Protein AF-Q6ZMJ2-3-F1 (afdb_monomer_lite)

Foldseek 3Di:
DDDDDPDPPPPDDPPPPDPPPPVVPPVVVVVCPVPPPLPDQPPDVVLVVQLVVLVVVLVVLVVVLVVCVVPPDPPPDVVVVVVVNVVSVVSNVVSVVSNVVSVVVVVVSVVVVVVSVVVVVVVVVVVVVVVVVVVVVVVVVVVVVVVVVVVVVVVVVVVVVVVVVVVVVVVVVVVVVVVVVVVVVVVVVVVVVVVVVVVVVVVVVVVVVVVVVVVVVVVVVVVVVVVVVVVVVVVVVVVVVVVVVVVVVVVVVVVVVVVVVDDDDDPDDDDDDPDDDDDPDDPDDDDDDDDPDDDDDDDDDDDDDDDDDDDDDDDDDDDDDDDDDDDDDDDDDDDDDDDDDDDDDDDDDDPDDDDDD

Secondary structure (DSSP, 8-state):
---------------TT--------GGGGGG-TTTT-S---SS-HHHHHHHHHHHHHHHHHHHHHHHHHHH--TTS-HHHHHHHHHHHHHHHHHHHHHHHHHHHHHHHHHHHHHHHHHHHHHHHHHHHHHHHHHHHHHHHHHHHHHHHHHHHHHHHHHHHHHHHHHHHHHHHHHHHHHHHHHHHHHHHHHHHHHHHHHHHHHHHHHHHHHHHHHHHHHHHHHHHHHHHHHHHHHHHHHHHHHHHHHHHHHHHHHHHHHHHS--S----PPPPPP---PPPPPPPPPPPPPPPPPPPPPPPPPPPPPPPPPPPPPPPPPPPPPPPPPPPPPPPP-------------------SS---

Structure (mmCIF, N/CA/C/O backbone):
data_AF-Q6ZMJ2-3-F1
#
_entry.id   AF-Q6ZMJ2-3-F1
#
loop_
_atom_site.group_PDB
_atom_site.id
_atom_site.type_symbol
_atom_site.label_atom_id
_atom_site.label_alt_id
_atom_site.label_comp_id
_atom_site.label_asym_id
_atom_site.label_entity_id
_atom_site.label_seq_id
_atom_site.pdbx_PDB_ins_code
_atom_site.Cartn_x
_atom_site.Cartn_y
_atom_site.Cartn_z
_atom_site.occupancy
_atom_site.B_iso_or_equiv
_atom_site.auth_seq_id
_atom_site.auth_comp_id
_atom_site.auth_asym_id
_atom_site.auth_atom_id
_atom_site.pdbx_PDB_model_num
ATOM 1 N N . MET A 1 1 ? -35.664 3.989 -31.426 1.00 41.97 1 MET A N 1
ATOM 2 C CA . MET A 1 1 ? -35.270 3.456 -30.106 1.00 41.97 1 MET A CA 1
ATOM 3 C C . MET A 1 1 ? -35.250 4.637 -29.158 1.00 41.97 1 MET A C 1
ATOM 5 O O . MET A 1 1 ? -34.514 5.581 -29.399 1.00 41.97 1 MET A O 1
ATOM 9 N N . GLU A 1 2 ? -36.205 4.654 -28.239 1.00 41.44 2 GLU A N 1
ATOM 10 C CA . GLU A 1 2 ? -36.704 5.825 -27.513 1.00 41.44 2 GLU A CA 1
ATOM 11 C C . GLU A 1 2 ? -35.724 6.398 -26.476 1.00 41.44 2 GLU A C 1
ATOM 13 O O . GLU A 1 2 ? -34.968 5.672 -25.833 1.00 41.44 2 GLU A O 1
ATOM 18 N N . ASN A 1 3 ? -35.807 7.721 -26.309 1.00 38.06 3 ASN A N 1
ATOM 19 C CA . ASN A 1 3 ? -35.208 8.537 -25.253 1.00 38.06 3 ASN A CA 1
ATOM 20 C C . ASN A 1 3 ? -35.390 7.915 -23.858 1.00 38.06 3 ASN A C 1
ATOM 22 O O . ASN A 1 3 ? -36.491 7.940 -23.310 1.00 38.06 3 ASN A O 1
ATOM 26 N N . LYS A 1 4 ? -34.311 7.414 -23.244 1.00 41.03 4 LYS A N 1
ATOM 27 C CA . LYS A 1 4 ? -34.337 6.937 -21.851 1.00 41.03 4 LYS A CA 1
ATOM 28 C C . LYS A 1 4 ? -32.966 7.055 -21.176 1.00 41.03 4 LYS A C 1
ATOM 30 O O . LYS A 1 4 ? -32.304 6.060 -20.930 1.00 41.03 4 LYS A O 1
ATOM 35 N N . ALA A 1 5 ? -32.532 8.279 -20.879 1.00 44.38 5 ALA A N 1
ATOM 36 C CA . ALA A 1 5 ? -31.478 8.529 -19.885 1.00 44.38 5 ALA A CA 1
ATOM 37 C C . ALA A 1 5 ? -31.511 9.990 -19.395 1.00 44.38 5 ALA A C 1
ATOM 39 O O . ALA A 1 5 ? -30.536 10.725 -19.478 1.00 44.38 5 ALA A O 1
ATOM 40 N N . MET A 1 6 ? -32.671 10.423 -18.902 1.00 40.56 6 MET A N 1
ATOM 41 C CA . MET A 1 6 ? -32.812 11.621 -18.071 1.00 40.56 6 MET A CA 1
ATOM 42 C C . MET A 1 6 ? -32.672 11.185 -16.607 1.00 40.56 6 MET A C 1
ATOM 44 O O . MET A 1 6 ? -33.674 10.942 -15.954 1.00 40.56 6 MET A O 1
ATOM 48 N N . TYR A 1 7 ? -31.442 11.004 -16.123 1.00 42.94 7 TYR A N 1
ATOM 49 C CA . TYR A 1 7 ? -31.120 10.939 -14.687 1.00 42.94 7 TYR A CA 1
ATOM 50 C C . TYR A 1 7 ? -29.675 11.415 -14.480 1.00 42.94 7 TYR A C 1
ATOM 52 O O . TYR A 1 7 ? -28.795 10.675 -14.053 1.00 42.94 7 TYR A O 1
ATOM 60 N N . LEU A 1 8 ? -29.421 12.679 -14.822 1.00 38.69 8 LEU A N 1
ATOM 61 C CA . LEU A 1 8 ? -28.287 13.420 -14.277 1.00 38.69 8 LEU A CA 1
ATOM 62 C C . LEU A 1 8 ? -28.735 13.960 -12.918 1.00 38.69 8 LEU A C 1
ATOM 64 O O . LEU A 1 8 ? -29.218 15.084 -12.816 1.00 38.69 8 LEU A O 1
ATOM 68 N N . HIS A 1 9 ? -28.635 13.130 -11.879 1.00 38.75 9 HIS A N 1
ATOM 69 C CA . HIS A 1 9 ? -28.639 13.655 -10.521 1.00 38.75 9 HIS A CA 1
ATOM 70 C C . HIS A 1 9 ? -27.313 14.383 -10.325 1.00 38.75 9 HIS A C 1
ATOM 72 O O . HIS A 1 9 ? -26.251 13.776 -10.209 1.00 38.75 9 HIS A O 1
ATOM 78 N N . THR A 1 10 ? -27.403 15.708 -10.356 1.00 40.16 10 THR A N 1
ATOM 79 C CA . THR A 1 10 ? -26.390 16.624 -9.855 1.00 40.16 10 THR A CA 1
ATOM 80 C C . THR A 1 10 ? -26.075 16.227 -8.420 1.00 40.16 10 THR A C 1
ATOM 82 O O . THR A 1 10 ? -26.902 16.404 -7.523 1.00 40.16 10 THR A O 1
ATOM 85 N N . VAL A 1 11 ? -24.895 15.642 -8.231 1.00 40.47 11 VAL A N 1
ATOM 86 C CA . VAL A 1 11 ? -24.252 15.472 -6.931 1.00 40.47 11 VAL A CA 1
ATOM 87 C C . VAL A 1 11 ? -23.979 16.887 -6.436 1.00 40.47 11 VAL A C 1
ATOM 89 O O . VAL A 1 11 ? -23.005 17.513 -6.834 1.00 40.47 11 VAL A O 1
ATOM 92 N N . SER A 1 12 ? -24.934 17.446 -5.697 1.00 40.53 12 SER A N 1
ATOM 93 C CA . SER A 1 12 ? -24.709 18.672 -4.947 1.00 40.53 12 SER A CA 1
ATOM 94 C C . SER A 1 12 ? -23.796 18.295 -3.797 1.00 40.53 12 SER A C 1
ATOM 96 O O . SER A 1 12 ? -24.144 17.432 -2.992 1.00 40.53 12 SER A O 1
ATOM 98 N N . ASP A 1 13 ? -22.633 18.926 -3.777 1.00 39.69 13 ASP A N 1
ATOM 99 C CA . ASP A 1 13 ? -21.637 18.864 -2.723 1.00 39.69 13 ASP A CA 1
ATOM 100 C C . ASP A 1 13 ? -22.304 19.119 -1.362 1.00 39.69 13 ASP A C 1
ATOM 102 O O . ASP A 1 13 ? -22.640 20.248 -1.008 1.00 39.69 13 ASP A O 1
ATOM 106 N N . CYS A 1 14 ? -22.572 18.053 -0.608 1.00 41.19 14 CYS A N 1
ATOM 107 C CA . CYS A 1 14 ? -22.922 18.173 0.799 1.00 41.19 14 CYS A CA 1
ATOM 108 C C . CYS A 1 14 ? -21.615 18.275 1.579 1.00 41.19 14 CYS A C 1
ATOM 110 O O . CYS A 1 14 ? -20.970 17.270 1.881 1.00 41.19 14 CYS A O 1
ATOM 112 N N . ASP A 1 15 ? -21.232 19.519 1.862 1.00 38.66 15 ASP A N 1
ATOM 113 C CA . ASP A 1 15 ? -20.146 19.871 2.764 1.00 38.66 15 ASP A CA 1
ATOM 114 C C . ASP A 1 15 ? -20.256 19.091 4.081 1.00 38.66 15 ASP A C 1
ATOM 116 O O . ASP A 1 15 ? -21.284 19.060 4.762 1.00 38.66 15 ASP A O 1
ATOM 120 N N . THR A 1 16 ? -19.146 18.456 4.437 1.00 41.56 16 THR A N 1
ATOM 121 C CA . THR A 1 16 ? -18.946 17.476 5.511 1.00 41.56 16 THR A CA 1
ATOM 122 C C . THR A 1 16 ? -19.046 18.044 6.936 1.00 41.56 16 THR A C 1
ATOM 124 O O . THR A 1 16 ? -18.352 17.572 7.834 1.00 41.56 16 THR A O 1
ATOM 127 N N . SER A 1 17 ? -19.857 19.072 7.182 1.00 39.44 17 SER A N 1
ATOM 128 C CA . SER A 1 17 ? -19.907 19.757 8.484 1.00 39.44 17 SER A CA 1
ATOM 129 C C . SER A 1 17 ? -21.292 19.882 9.111 1.00 39.44 17 SER A C 1
ATOM 131 O O . SER A 1 17 ? -21.385 20.316 10.259 1.00 39.44 17 SER A O 1
ATOM 133 N N . SER A 1 18 ? -22.360 19.445 8.443 1.00 36.69 18 SER A N 1
ATOM 134 C CA . SER A 1 18 ? -23.680 19.399 9.066 1.00 36.69 18 SER A CA 1
ATOM 135 C C . SER A 1 18 ? -24.043 17.960 9.394 1.00 36.69 18 SER A C 1
ATOM 137 O O . SER A 1 18 ? -24.388 17.161 8.527 1.00 36.69 18 SER A O 1
ATOM 139 N N . ILE A 1 19 ? -23.911 17.638 10.680 1.00 35.41 19 ILE A N 1
ATOM 140 C CA . ILE A 1 19 ? -24.615 16.538 11.330 1.00 35.41 19 ILE A CA 1
ATOM 141 C C . ILE A 1 19 ? -26.067 16.658 10.872 1.00 35.41 19 ILE A C 1
ATOM 143 O O . ILE A 1 19 ? -26.780 17.565 11.296 1.00 35.41 19 ILE A O 1
ATOM 147 N N . CYS A 1 20 ? -26.471 15.790 9.946 1.00 38.25 20 CYS A N 1
ATOM 148 C CA . CYS A 1 20 ? -27.868 15.601 9.614 1.00 38.25 20 CYS A CA 1
ATOM 149 C C . CYS A 1 20 ? -28.479 14.943 10.849 1.00 38.25 20 CYS A C 1
ATOM 151 O O . CYS A 1 20 ? -28.532 13.722 10.970 1.00 38.25 20 CYS A O 1
ATOM 153 N N . GLU A 1 21 ? -28.847 15.773 11.824 1.00 37.34 21 GLU A N 1
ATOM 154 C CA . GLU A 1 21 ? -29.930 15.457 12.733 1.00 37.34 21 GLU A CA 1
ATOM 155 C C . GLU A 1 21 ? -31.147 15.274 11.834 1.00 37.34 21 GLU A C 1
ATOM 157 O O . GLU A 1 21 ? -31.880 16.222 11.543 1.00 37.34 21 GLU A O 1
ATOM 162 N N . ASP A 1 22 ? -31.312 14.049 11.332 1.00 38.22 22 ASP A N 1
ATOM 163 C CA . ASP A 1 22 ? -32.591 13.558 10.862 1.00 38.22 22 ASP A CA 1
ATOM 164 C C . ASP A 1 22 ? -33.531 13.752 12.042 1.00 38.22 22 ASP A C 1
ATOM 166 O O . ASP A 1 22 ? -33.580 12.964 12.990 1.00 38.22 22 ASP A O 1
ATOM 170 N N . SER A 1 23 ? -34.195 14.905 12.017 1.00 39.91 23 SER A N 1
ATOM 171 C CA . SER A 1 23 ? -35.278 15.257 12.903 1.00 39.91 23 SER A CA 1
ATOM 172 C C . SER A 1 23 ? -36.276 14.139 12.728 1.00 39.91 23 SER A C 1
ATOM 174 O O . SER A 1 23 ? -36.962 14.056 11.712 1.00 39.91 23 SER A O 1
ATOM 176 N N . PHE A 1 24 ? -36.243 13.215 13.683 1.00 37.81 24 PHE A N 1
ATOM 177 C CA . PHE A 1 24 ? -37.097 12.053 13.727 1.00 37.81 24 PHE A CA 1
ATOM 178 C C . PHE A 1 24 ? -38.515 12.605 13.746 1.00 37.81 24 PHE A C 1
ATOM 180 O O . PHE A 1 24 ? -39.001 13.085 14.773 1.00 37.81 24 PHE A O 1
ATOM 187 N N . ASP A 1 25 ? -39.133 12.647 12.568 1.00 40.88 25 ASP A N 1
ATOM 188 C CA . ASP A 1 25 ? -40.467 13.171 12.377 1.00 40.88 25 ASP A CA 1
ATOM 189 C C . ASP A 1 25 ? -41.389 12.268 13.198 1.00 40.88 25 ASP A C 1
ATOM 191 O O . ASP A 1 25 ? -41.839 11.206 12.762 1.00 40.88 25 ASP A O 1
ATOM 195 N N . GLY A 1 26 ? -41.698 12.704 14.422 1.00 41.59 26 GLY A N 1
ATOM 196 C CA . GLY A 1 26 ? -42.636 12.066 15.350 1.00 41.59 26 GLY A CA 1
ATOM 197 C C . GLY A 1 26 ? -44.065 11.955 14.799 1.00 41.59 26 GLY A C 1
ATOM 198 O O . GLY A 1 26 ? -44.984 11.560 15.512 1.00 41.59 26 GLY A O 1
ATOM 199 N N . ARG A 1 27 ? -44.262 12.262 13.513 1.00 41.53 27 ARG A N 1
ATOM 200 C CA . ARG A 1 27 ? -45.506 12.161 12.750 1.00 41.53 27 ARG A CA 1
ATOM 201 C C . ARG A 1 27 ? -45.946 10.726 12.461 1.00 41.53 27 ARG A C 1
ATOM 203 O O . ARG A 1 27 ? -47.065 10.535 11.993 1.00 41.53 27 ARG A O 1
ATOM 210 N N . SER A 1 28 ? -45.130 9.707 12.745 1.00 44.97 28 SER A N 1
ATOM 211 C CA . SER A 1 28 ? -45.575 8.313 12.576 1.00 44.97 28 SER A CA 1
ATOM 212 C C . SER A 1 28 ? -46.437 7.811 13.743 1.00 44.97 28 SER A C 1
ATOM 214 O O . SER A 1 28 ? -47.354 7.018 13.536 1.00 44.97 28 SER A O 1
ATOM 216 N N . LEU A 1 29 ? -46.240 8.328 14.961 1.00 41.38 29 LEU A N 1
ATOM 217 C CA . LEU A 1 29 ? -47.053 7.907 16.110 1.00 41.38 29 LEU A CA 1
ATOM 218 C C . LEU A 1 29 ? -48.475 8.481 16.073 1.00 41.38 29 LEU A C 1
ATOM 220 O O . LEU A 1 29 ? -49.384 7.876 16.630 1.00 41.38 29 LEU A O 1
ATOM 224 N N . SER A 1 30 ? -48.704 9.572 15.338 1.00 44.88 30 SER A N 1
ATOM 225 C CA . SER A 1 30 ? -50.047 10.131 15.122 1.00 44.88 30 SER A CA 1
ATOM 226 C C . SER A 1 30 ? -50.944 9.225 14.270 1.00 44.88 30 SER A C 1
ATOM 228 O O . SER A 1 30 ? -52.155 9.392 14.285 1.00 44.88 30 SER A O 1
ATOM 230 N N . LYS A 1 31 ? -50.381 8.271 13.510 1.00 47.09 31 LYS A N 1
ATOM 231 C CA . LYS A 1 31 ? -51.177 7.296 12.741 1.00 47.09 31 LYS A CA 1
ATOM 232 C C . LYS A 1 31 ? -51.657 6.122 13.582 1.00 47.09 31 LYS A C 1
ATOM 234 O O . LYS A 1 31 ? -52.574 5.416 13.167 1.00 47.09 31 LYS A O 1
ATOM 239 N N . LEU A 1 32 ? -51.090 5.929 14.771 1.00 45.09 32 LEU A N 1
ATOM 240 C CA . LEU A 1 32 ? -51.698 5.074 15.775 1.00 45.09 32 LEU A CA 1
ATOM 241 C C . LEU A 1 32 ? -52.797 5.890 16.462 1.00 45.09 32 LEU A C 1
ATOM 243 O O . LEU A 1 32 ? -52.676 6.272 17.621 1.00 45.09 32 LEU A O 1
ATOM 247 N N . ASN A 1 33 ? -53.902 6.100 15.743 1.00 43.88 33 ASN A N 1
ATOM 248 C CA . ASN A 1 33 ? -55.203 6.547 16.261 1.00 43.88 33 ASN A CA 1
ATOM 249 C C . ASN A 1 33 ? -55.791 5.563 17.304 1.00 43.88 33 ASN A C 1
ATOM 251 O O . ASN A 1 33 ? -56.999 5.446 17.457 1.00 43.88 33 ASN A O 1
ATOM 255 N N . LEU A 1 34 ? -54.953 4.820 18.030 1.00 45.75 34 LEU A N 1
ATOM 256 C CA . LEU A 1 34 ? -55.368 3.902 19.079 1.00 45.75 34 LEU A CA 1
ATOM 257 C C . LEU A 1 34 ? -55.744 4.623 20.376 1.00 45.75 34 LEU A C 1
ATOM 259 O O . LEU A 1 34 ? -56.392 4.007 21.212 1.00 45.75 34 LEU A O 1
ATOM 263 N N . CYS A 1 35 ? -55.375 5.895 20.564 1.00 43.94 35 CYS A N 1
ATOM 264 C CA . CYS A 1 35 ? -55.665 6.600 21.817 1.00 43.94 35 CYS A CA 1
ATOM 265 C C . CYS A 1 35 ? -57.037 7.289 21.865 1.00 43.94 35 CYS A C 1
ATOM 267 O O . CYS A 1 35 ? -57.543 7.494 22.965 1.00 43.94 35 CYS A O 1
ATOM 269 N N . GLU A 1 36 ? -57.658 7.643 20.733 1.00 43.72 36 GLU A N 1
ATOM 270 C CA . GLU A 1 36 ? -58.963 8.332 20.763 1.00 43.72 36 GLU A CA 1
ATOM 271 C C . GLU A 1 36 ? -60.149 7.365 20.904 1.00 43.72 36 GLU A C 1
ATOM 273 O O . GLU A 1 36 ? -61.132 7.704 21.563 1.00 43.72 36 GLU A O 1
ATOM 278 N N . ASP A 1 37 ? -60.020 6.130 20.411 1.00 43.53 37 ASP A N 1
ATOM 279 C CA . ASP A 1 37 ? -61.074 5.109 20.495 1.00 43.53 37 ASP A CA 1
ATOM 280 C C . ASP A 1 37 ? -60.999 4.230 21.754 1.00 43.53 37 ASP A C 1
ATOM 282 O O . ASP A 1 37 ? -61.787 3.287 21.898 1.00 43.53 37 ASP A O 1
ATOM 286 N N . VAL A 1 38 ? -60.126 4.552 22.724 1.00 47.28 38 VAL A N 1
ATOM 287 C CA . VAL A 1 38 ? -60.274 4.030 24.096 1.00 47.28 38 VAL A CA 1
ATOM 288 C C . VAL A 1 38 ? -61.460 4.749 24.721 1.00 47.28 38 VAL A C 1
ATOM 290 O O . VAL A 1 38 ? -61.352 5.707 25.487 1.00 47.28 38 VAL A O 1
ATOM 293 N N . SER A 1 39 ? -62.620 4.283 24.282 1.00 45.16 39 SER A N 1
ATOM 294 C CA . SER A 1 39 ? -63.949 4.703 24.653 1.00 45.16 39 SER A CA 1
ATOM 295 C C . SER A 1 39 ? -63.982 4.899 26.158 1.00 45.16 39 SER A C 1
ATOM 297 O O . SER A 1 39 ? -63.867 3.943 26.928 1.00 45.16 39 SER A O 1
ATOM 299 N N . ARG A 1 40 ? -64.099 6.170 26.561 1.00 45.78 40 ARG A N 1
ATOM 300 C CA . ARG A 1 40 ? -64.350 6.582 27.942 1.00 45.78 40 ARG A CA 1
ATOM 301 C C . ARG A 1 40 ? -65.328 5.598 28.588 1.00 45.78 40 ARG A C 1
ATOM 303 O O . ARG A 1 40 ? -66.304 5.241 27.919 1.00 45.78 40 ARG A O 1
ATOM 310 N N . PRO A 1 41 ? -65.111 5.201 29.856 1.00 50.28 41 PRO A N 1
ATOM 311 C CA . PRO A 1 41 ? -66.027 4.334 30.584 1.00 50.28 41 PRO A CA 1
ATOM 312 C C . PRO A 1 41 ? -67.466 4.784 30.332 1.00 50.28 41 PRO A C 1
ATOM 314 O O . PRO A 1 41 ? -67.864 5.867 30.761 1.00 50.28 41 PRO A O 1
ATOM 317 N N . ARG A 1 42 ? -68.247 3.987 29.593 1.00 53.25 42 ARG A N 1
ATOM 318 C CA . ARG A 1 42 ? -69.670 4.281 29.360 1.00 53.25 42 ARG A CA 1
ATOM 319 C C . ARG A 1 42 ? -70.484 4.218 30.651 1.00 53.25 42 ARG A C 1
ATOM 321 O O . ARG A 1 42 ? -71.643 4.611 30.627 1.00 53.25 42 ARG A O 1
ATOM 328 N N . SER A 1 43 ? -69.888 3.798 31.772 1.00 54.78 43 SER A N 1
ATOM 329 C CA . SER A 1 43 ? -70.374 4.165 33.100 1.00 54.78 43 SER A CA 1
ATOM 330 C C . SER A 1 43 ? -70.200 5.672 33.262 1.00 54.78 43 SER A C 1
ATOM 332 O O . SER A 1 43 ? -69.209 6.152 33.825 1.00 54.78 43 SER A O 1
ATOM 334 N N . SER A 1 44 ? -71.136 6.434 32.706 1.00 59.72 44 SER A N 1
ATOM 335 C CA . SER A 1 44 ? -71.117 7.867 32.902 1.00 59.72 44 SER A CA 1
ATOM 336 C C . SER A 1 44 ? -71.180 8.109 34.417 1.00 59.72 44 SER A C 1
ATOM 338 O O . SER A 1 44 ? -71.956 7.450 35.120 1.00 59.72 44 SER A O 1
ATOM 340 N N . PRO A 1 45 ? -70.390 9.041 34.974 1.00 68.56 45 PRO A N 1
ATOM 341 C CA . PRO A 1 45 ? -70.598 9.480 36.354 1.00 68.56 45 PRO A CA 1
ATOM 342 C C . PRO A 1 45 ? -72.054 9.922 36.581 1.00 68.56 45 PRO A C 1
ATOM 344 O O . PRO A 1 45 ? -72.522 9.970 37.716 1.00 68.56 45 PRO A O 1
ATOM 347 N N . ASP A 1 46 ? -72.783 10.215 35.505 1.00 75.44 46 ASP A N 1
ATOM 348 C CA . ASP A 1 46 ? -74.191 10.562 35.506 1.00 75.44 46 ASP A CA 1
ATOM 349 C C . ASP A 1 46 ? -75.118 9.370 35.778 1.00 75.44 46 ASP A C 1
ATOM 351 O O . ASP A 1 46 ? -76.122 9.579 36.455 1.00 75.44 46 ASP A O 1
ATOM 355 N N . ASP A 1 47 ? -74.770 8.138 35.385 1.00 75.94 47 ASP A N 1
ATOM 356 C CA . ASP A 1 47 ? -75.527 6.925 35.733 1.00 75.94 47 ASP A CA 1
ATOM 357 C C . ASP A 1 47 ? -75.408 6.598 37.222 1.00 75.94 47 ASP A C 1
ATOM 359 O O . ASP A 1 47 ? -76.415 6.343 37.882 1.00 75.94 47 ASP A O 1
ATOM 363 N N . LEU A 1 48 ? -74.197 6.690 37.787 1.00 77.56 48 LEU A N 1
ATOM 364 C CA . LEU A 1 48 ? -73.990 6.550 39.233 1.00 77.56 48 LEU A CA 1
ATOM 365 C C . LEU A 1 48 ? -74.737 7.643 40.004 1.00 77.56 48 LEU A C 1
ATOM 367 O O . LEU A 1 48 ? -75.432 7.354 40.976 1.00 77.56 48 LEU A O 1
ATOM 371 N N . LYS A 1 49 ? -74.666 8.901 39.548 1.00 83.69 49 LYS A N 1
ATOM 372 C CA . LYS A 1 49 ? -75.459 9.991 40.138 1.00 83.69 49 LYS A CA 1
ATOM 373 C C . LYS A 1 49 ? -76.960 9.736 39.997 1.00 83.69 49 LYS A C 1
ATOM 375 O O . LYS A 1 49 ? -77.703 10.074 40.913 1.00 83.69 49 LYS A O 1
ATOM 380 N N . ALA A 1 50 ? -77.424 9.184 38.876 1.00 82.12 50 ALA A N 1
ATOM 381 C CA . ALA A 1 50 ? -78.829 8.858 38.658 1.00 82.12 50 ALA A CA 1
ATOM 382 C C . ALA A 1 50 ? -79.295 7.737 39.594 1.00 82.12 50 ALA A C 1
ATOM 384 O O . ALA A 1 50 ? -80.358 7.878 40.193 1.00 82.12 50 ALA A O 1
ATOM 385 N N . LEU A 1 51 ? -78.486 6.691 39.794 1.00 83.88 51 LEU A N 1
ATOM 386 C CA . LEU A 1 51 ? -78.753 5.654 40.790 1.00 83.88 51 LEU A CA 1
ATOM 387 C C . LEU A 1 51 ? -78.856 6.269 42.187 1.00 83.88 51 LEU A C 1
ATOM 389 O O . LEU A 1 51 ? -79.869 6.086 42.852 1.00 83.88 51 LEU A O 1
ATOM 393 N N . THR A 1 52 ? -77.860 7.050 42.614 1.00 85.50 52 THR A N 1
ATOM 394 C CA . THR A 1 52 ? -77.870 7.702 43.932 1.00 85.50 52 THR A CA 1
ATOM 395 C C . THR A 1 52 ? -79.092 8.604 44.105 1.00 85.50 52 THR A C 1
ATOM 397 O O . THR A 1 52 ? -79.743 8.573 45.146 1.00 85.50 52 THR A O 1
ATOM 400 N N . ARG A 1 53 ? -79.472 9.365 43.069 1.00 86.31 53 ARG A N 1
ATOM 401 C CA . ARG A 1 53 ? -80.709 10.160 43.071 1.00 86.31 53 ARG A CA 1
ATOM 402 C C . ARG A 1 53 ? -81.958 9.286 43.196 1.00 86.31 53 ARG A C 1
ATOM 404 O O . ARG A 1 53 ? -82.853 9.654 43.946 1.00 86.31 53 ARG A O 1
ATOM 411 N N . ASN A 1 54 ? -82.029 8.153 42.500 1.00 85.12 54 ASN A N 1
ATOM 412 C CA . ASN A 1 54 ? -83.160 7.227 42.590 1.00 85.12 54 ASN A CA 1
ATOM 413 C C . ASN A 1 54 ? -83.245 6.568 43.975 1.00 85.12 54 ASN A C 1
ATOM 415 O O . ASN A 1 54 ? -84.342 6.437 44.507 1.00 85.12 54 ASN A O 1
ATOM 419 N N . VAL A 1 55 ? -82.106 6.219 44.586 1.00 87.06 55 VAL A N 1
ATOM 420 C CA . VAL A 1 55 ? -82.052 5.659 45.948 1.00 87.06 55 VAL A CA 1
ATOM 421 C C . VAL A 1 55 ? -82.547 6.696 46.949 1.00 87.06 55 VAL A C 1
ATOM 423 O O . VAL A 1 55 ? -83.377 6.383 47.799 1.00 87.06 55 VAL A O 1
ATOM 426 N N . ASN A 1 56 ? -82.091 7.943 46.818 1.00 88.81 56 ASN A N 1
ATOM 427 C CA . ASN A 1 56 ? -82.532 9.036 47.679 1.00 88.81 56 ASN A CA 1
ATOM 428 C C . ASN A 1 56 ? -84.030 9.318 47.507 1.00 88.81 56 ASN A C 1
ATOM 430 O O . ASN A 1 56 ? -84.734 9.397 48.507 1.00 88.81 56 ASN A O 1
ATOM 434 N N . ARG A 1 57 ? -84.536 9.369 46.265 1.00 84.69 57 ARG A N 1
ATOM 435 C CA . ARG A 1 57 ? -85.973 9.528 45.976 1.00 84.69 57 ARG A CA 1
ATOM 436 C C . ARG A 1 57 ? -86.815 8.391 46.547 1.00 84.69 57 ARG A C 1
ATOM 438 O O . ARG A 1 57 ? -87.871 8.653 47.111 1.00 84.69 57 ARG A O 1
ATOM 445 N N . LEU A 1 58 ? -86.360 7.142 46.430 1.00 83.69 58 LEU A N 1
ATOM 446 C CA . LEU A 1 58 ? -87.043 6.004 47.046 1.00 83.69 58 LEU A CA 1
ATOM 447 C C . LEU A 1 58 ? -87.073 6.165 48.572 1.00 83.69 58 LEU A C 1
ATOM 449 O O . LEU A 1 58 ? -88.125 6.005 49.186 1.00 83.69 58 LEU A O 1
ATOM 453 N N . ASN A 1 59 ? -85.940 6.514 49.182 1.00 86.81 59 ASN A N 1
ATOM 454 C CA . ASN A 1 59 ? -85.829 6.703 50.627 1.00 86.81 59 ASN A CA 1
ATOM 455 C C . ASN A 1 59 ? -86.745 7.836 51.132 1.00 86.81 59 ASN A C 1
ATOM 457 O O . ASN A 1 59 ? -87.423 7.682 52.145 1.00 86.81 59 ASN A O 1
ATOM 461 N N . GLU A 1 60 ? -86.821 8.949 50.401 1.00 85.00 60 GLU A N 1
ATOM 462 C CA . GLU A 1 60 ? -87.766 10.043 50.660 1.00 85.00 60 GLU A CA 1
ATOM 463 C C . GLU A 1 60 ? -89.217 9.574 50.514 1.00 85.00 60 GLU A C 1
ATOM 465 O O . GLU A 1 60 ? -90.004 9.761 51.436 1.00 85.00 60 GLU A O 1
ATOM 470 N N . SER A 1 61 ? -89.553 8.853 49.438 1.00 81.81 61 SER A N 1
ATOM 471 C CA . SER A 1 61 ? -90.907 8.316 49.231 1.00 81.81 61 SER A CA 1
ATOM 472 C C . SER A 1 61 ? -91.343 7.357 50.344 1.00 81.81 61 SER A C 1
ATOM 474 O O . SER A 1 61 ? -92.509 7.333 50.735 1.00 81.81 61 SER A O 1
ATOM 476 N N . PHE A 1 62 ? -90.406 6.582 50.899 1.00 81.44 62 PHE A N 1
ATOM 477 C CA . PHE A 1 62 ? -90.669 5.688 52.021 1.00 81.44 62 PHE A CA 1
ATOM 478 C C . PHE A 1 62 ? -90.926 6.460 53.317 1.00 81.44 62 PHE A C 1
ATOM 480 O O . PHE A 1 62 ? -91.851 6.122 54.057 1.00 81.44 62 PHE A O 1
ATOM 487 N N . ARG A 1 63 ? -90.158 7.526 53.571 1.00 84.75 63 ARG A N 1
ATOM 488 C CA . ARG A 1 63 ? -90.384 8.431 54.709 1.00 84.75 63 ARG A CA 1
ATOM 489 C C . ARG A 1 63 ? -91.722 9.152 54.596 1.00 84.75 63 ARG A C 1
ATOM 491 O O . ARG A 1 63 ? -92.462 9.203 55.575 1.00 84.75 63 ARG A O 1
ATOM 498 N N . ASP A 1 64 ? -92.061 9.642 53.409 1.00 82.00 64 ASP A N 1
ATOM 499 C CA . ASP A 1 64 ? -93.340 10.302 53.148 1.00 82.00 64 ASP A CA 1
ATOM 500 C C . ASP A 1 64 ? -94.516 9.340 53.338 1.00 82.00 64 ASP A C 1
ATOM 502 O O . ASP A 1 64 ? -95.522 9.704 53.950 1.00 82.00 64 ASP A O 1
ATOM 506 N N . LEU A 1 65 ? -94.385 8.091 52.877 1.00 77.12 65 LEU A N 1
ATOM 507 C CA . LEU A 1 65 ? -95.390 7.053 53.105 1.00 77.12 65 LEU A CA 1
ATOM 508 C C . LEU A 1 65 ? -95.538 6.743 54.601 1.00 77.12 65 LEU A C 1
ATOM 510 O O . LEU A 1 65 ? -96.664 6.707 55.100 1.00 77.12 65 LEU A O 1
ATOM 514 N N . GLN A 1 66 ? -94.429 6.576 55.333 1.00 81.00 66 GLN A N 1
ATOM 515 C CA . GLN A 1 66 ? -94.455 6.378 56.788 1.00 81.00 66 GLN A CA 1
ATOM 516 C C . GLN A 1 66 ? -95.180 7.523 57.503 1.00 81.00 66 GLN A C 1
ATOM 518 O O . GLN A 1 66 ? -96.041 7.270 58.343 1.00 81.00 66 GLN A O 1
ATOM 523 N N . LEU A 1 67 ? -94.882 8.776 57.152 1.00 79.88 67 LEU A N 1
ATOM 524 C CA . LEU A 1 67 ? -95.534 9.946 57.744 1.00 79.88 67 LEU A CA 1
ATOM 525 C C . LEU A 1 67 ? -97.029 10.009 57.406 1.00 79.88 67 LEU A C 1
ATOM 527 O O . LEU A 1 67 ? -97.836 10.270 58.297 1.00 79.88 67 LEU A O 1
ATOM 531 N N . ARG A 1 68 ? -97.418 9.722 56.156 1.00 74.69 68 ARG A N 1
ATOM 532 C CA . ARG A 1 68 ? -98.830 9.693 55.735 1.00 74.69 68 ARG A CA 1
ATOM 533 C C . ARG A 1 68 ? -99.632 8.614 56.458 1.00 74.69 68 ARG A C 1
ATOM 535 O O . ARG A 1 68 ? -100.766 8.880 56.840 1.00 74.69 68 ARG A O 1
ATOM 542 N N . LEU A 1 69 ? -99.053 7.432 56.672 1.00 71.06 69 LEU A N 1
ATOM 543 C CA . LEU A 1 69 ? -99.693 6.366 57.448 1.00 71.06 69 LEU A CA 1
ATOM 544 C C . LEU A 1 69 ? -99.847 6.740 58.928 1.00 71.06 69 LEU A C 1
ATOM 546 O O . LEU A 1 69 ? -100.864 6.416 59.532 1.00 71.06 69 LEU A O 1
ATOM 550 N N . LEU A 1 70 ? -98.868 7.445 59.504 1.00 73.25 70 LEU A N 1
ATOM 551 C CA . LEU A 1 70 ? -98.923 7.909 60.894 1.00 73.25 70 LEU A CA 1
ATOM 552 C C . LEU A 1 70 ? -99.922 9.058 61.105 1.00 73.25 70 LEU A C 1
ATOM 554 O O . LEU A 1 70 ? -100.515 9.158 62.175 1.00 73.25 70 LEU A O 1
ATOM 558 N N . GLN A 1 71 ? -100.096 9.934 60.112 1.00 72.56 71 GLN A N 1
ATOM 559 C CA . GLN A 1 71 ? -100.951 11.125 60.201 1.00 72.56 71 GLN A CA 1
ATOM 560 C C . GLN A 1 71 ? -102.366 10.930 59.635 1.00 72.56 71 GLN A C 1
ATOM 562 O O . GLN A 1 71 ? -103.153 11.875 59.672 1.00 72.56 71 GLN A O 1
ATOM 567 N N . ALA A 1 72 ? -102.706 9.752 59.099 1.00 63.50 72 ALA A N 1
ATOM 568 C CA . ALA A 1 72 ? -103.992 9.507 58.446 1.00 63.50 72 ALA A CA 1
ATOM 569 C C . ALA A 1 72 ? -105.180 9.782 59.403 1.00 63.50 72 ALA A C 1
ATOM 571 O O . ALA A 1 72 ? -105.364 9.052 60.380 1.00 63.50 72 ALA A O 1
ATOM 572 N N . PRO A 1 73 ? -106.013 10.815 59.156 1.00 63.22 73 PRO A N 1
ATOM 573 C CA . PRO A 1 73 ? -107.132 11.141 60.034 1.00 63.22 73 PRO A CA 1
ATOM 574 C C . PRO A 1 73 ? -108.255 10.109 59.879 1.00 63.22 73 PRO A C 1
ATOM 576 O O . PRO A 1 73 ? -108.720 9.862 58.768 1.00 63.22 73 PRO A O 1
ATOM 579 N N . LEU A 1 74 ? -108.751 9.568 60.997 1.00 58.59 74 LEU A N 1
ATOM 580 C CA . LEU A 1 74 ? -109.845 8.577 61.070 1.00 58.59 74 LEU A CA 1
ATOM 581 C C . LEU A 1 74 ? -111.172 9.023 60.410 1.00 58.59 74 LEU A C 1
ATOM 583 O O . LEU A 1 74 ? -112.067 8.202 60.252 1.00 58.59 74 LEU A O 1
ATOM 587 N N . GLN A 1 75 ? -111.317 10.304 60.053 1.00 61.16 75 GLN A N 1
ATOM 588 C CA . GLN A 1 75 ? -112.543 10.901 59.499 1.00 61.16 75 GLN A CA 1
ATOM 589 C C . GLN A 1 75 ? -112.516 11.145 57.981 1.00 61.16 75 GLN A C 1
ATOM 591 O O . GLN A 1 75 ? -113.500 11.647 57.446 1.00 61.16 75 GLN A O 1
ATOM 596 N N . ALA A 1 76 ? -111.424 10.826 57.278 1.00 61.88 76 ALA A N 1
ATOM 597 C CA . ALA A 1 76 ? -111.430 10.878 55.814 1.00 61.88 76 ALA A CA 1
ATOM 598 C C . ALA A 1 76 ? -112.281 9.731 55.246 1.00 61.88 76 ALA A C 1
ATOM 600 O O . ALA A 1 76 ? -112.233 8.620 55.779 1.00 61.88 76 ALA A O 1
ATOM 601 N N . ASP A 1 77 ? -113.012 9.985 54.154 1.00 68.81 77 ASP A N 1
ATOM 602 C CA . ASP A 1 77 ? -113.702 8.938 53.399 1.00 68.81 77 ASP A CA 1
ATOM 603 C C . ASP A 1 77 ? -112.726 7.780 53.149 1.00 68.81 77 ASP A C 1
ATOM 605 O O . ASP A 1 77 ? -111.637 7.971 52.599 1.00 68.81 77 ASP A O 1
ATOM 609 N N . LEU A 1 78 ? -113.091 6.570 53.581 1.00 73.38 78 LEU A N 1
ATOM 610 C CA . LEU A 1 78 ? -112.259 5.366 53.452 1.00 73.38 78 LEU A CA 1
ATOM 611 C C . LEU A 1 78 ? -111.723 5.194 52.022 1.00 73.38 78 LEU A C 1
ATOM 613 O O . LEU A 1 78 ? -110.584 4.773 51.835 1.00 73.38 78 LEU A O 1
ATOM 617 N N . THR A 1 79 ? -112.511 5.584 51.018 1.00 76.44 79 THR A N 1
ATOM 618 C CA . THR A 1 79 ? -112.134 5.572 49.600 1.00 76.44 79 THR A CA 1
ATOM 619 C C . THR A 1 79 ? -110.937 6.473 49.290 1.00 76.44 79 THR A C 1
ATOM 621 O O . THR A 1 79 ? -110.067 6.068 48.521 1.00 76.44 79 THR A O 1
ATOM 624 N N . GLU A 1 80 ? -110.832 7.655 49.909 1.00 80.06 80 GLU A N 1
ATOM 625 C CA . GLU A 1 80 ? -109.659 8.522 49.752 1.00 80.06 80 GLU A CA 1
ATOM 626 C C . GLU A 1 80 ? -108.412 7.919 50.397 1.00 80.06 80 GLU A C 1
ATOM 628 O O . GLU A 1 80 ? -107.324 8.026 49.831 1.00 80.06 80 GLU A O 1
ATOM 633 N N . GLN A 1 81 ? -108.539 7.312 51.583 1.00 75.44 81 GLN A N 1
ATOM 634 C CA . GLN A 1 81 ? -107.398 6.670 52.237 1.00 75.44 81 GLN A CA 1
ATOM 635 C C . GLN A 1 81 ? -106.889 5.485 51.414 1.00 75.44 81 GLN A C 1
ATOM 637 O O . GLN A 1 81 ? -105.683 5.381 51.193 1.00 75.44 81 GLN A O 1
ATOM 642 N N . VAL A 1 82 ? -107.797 4.642 50.904 1.00 80.50 82 VAL A N 1
ATOM 643 C CA . VAL A 1 82 ? -107.444 3.533 50.005 1.00 80.50 82 VAL A CA 1
ATOM 644 C C . VAL A 1 82 ? -106.715 4.058 48.770 1.00 80.50 82 VAL A C 1
ATOM 646 O O . VAL A 1 82 ? -105.652 3.537 48.437 1.00 80.50 82 VAL A O 1
ATOM 649 N N . TRP A 1 83 ? -107.215 5.123 48.136 1.00 79.81 83 TRP A N 1
ATOM 650 C CA . TRP A 1 83 ? -106.569 5.698 46.955 1.00 79.81 83 TRP A CA 1
ATOM 651 C C . TRP A 1 83 ? -105.191 6.301 47.265 1.00 79.81 83 TRP A C 1
ATOM 653 O O . TRP A 1 83 ? -104.242 6.051 46.531 1.00 79.81 83 TRP A O 1
ATOM 663 N N . LYS A 1 84 ? -105.035 7.026 48.383 1.00 82.31 84 LYS A N 1
ATOM 664 C CA . LYS A 1 84 ? -103.742 7.594 48.818 1.00 82.31 84 LYS A CA 1
ATOM 665 C C . LYS A 1 84 ? -102.707 6.513 49.130 1.00 82.31 84 LYS A C 1
ATOM 667 O O . LYS A 1 84 ? -101.539 6.673 48.784 1.00 82.31 84 LYS A O 1
ATOM 672 N N . VAL A 1 85 ? -103.118 5.427 49.789 1.00 81.31 85 VAL A N 1
ATOM 673 C CA . VAL A 1 85 ? -102.244 4.273 50.049 1.00 81.31 85 VAL A CA 1
ATOM 674 C C . VAL A 1 85 ? -101.878 3.583 48.737 1.00 81.31 85 VAL A C 1
ATOM 676 O O . VAL A 1 85 ? -100.712 3.255 48.537 1.00 81.31 85 VAL A O 1
ATOM 679 N N . GLN A 1 86 ? -102.838 3.415 47.826 1.00 88.06 86 GLN A N 1
ATOM 680 C CA . GLN A 1 86 ? -102.592 2.825 46.514 1.00 88.06 86 GLN A CA 1
ATOM 681 C C . GLN A 1 86 ? -101.625 3.666 45.669 1.00 88.06 86 GLN A C 1
ATOM 683 O O . GLN A 1 86 ? -100.692 3.108 45.103 1.00 88.06 86 GLN A O 1
ATOM 688 N N . ASP A 1 87 ? -101.790 4.988 45.634 1.00 86.81 87 ASP A N 1
ATOM 689 C CA . ASP A 1 87 ? -100.890 5.917 44.940 1.00 86.81 87 ASP A CA 1
ATOM 690 C C . ASP A 1 87 ? -99.475 5.915 45.545 1.00 86.81 87 ASP A C 1
ATOM 692 O O . ASP A 1 87 ? -98.475 5.867 44.829 1.00 86.81 87 ASP A O 1
ATOM 696 N N . ALA A 1 88 ? -99.360 5.898 46.876 1.00 83.56 88 ALA A N 1
ATOM 697 C CA . ALA A 1 88 ? -98.062 5.836 47.544 1.00 83.56 88 ALA A CA 1
ATOM 698 C C . ALA A 1 88 ? -97.342 4.499 47.278 1.00 83.56 88 ALA A C 1
ATOM 700 O O . ALA A 1 88 ? -96.139 4.490 47.008 1.00 83.56 88 ALA A O 1
ATOM 701 N N . LEU A 1 89 ? -98.077 3.382 47.292 1.00 85.56 89 LEU A N 1
ATOM 702 C CA . LEU A 1 89 ? -97.550 2.065 46.934 1.00 85.56 89 LEU A CA 1
ATOM 703 C C . LEU A 1 89 ? -97.147 2.005 45.450 1.00 85.56 89 LEU A C 1
ATOM 705 O O . LEU A 1 89 ? -96.101 1.446 45.123 1.00 85.56 89 LEU A O 1
ATOM 709 N N . GLN A 1 90 ? -97.929 2.626 44.562 1.00 88.75 90 GLN A N 1
ATOM 710 C CA . GLN A 1 90 ? -97.620 2.714 43.135 1.00 88.75 90 GLN A CA 1
ATOM 711 C C . GLN A 1 90 ? -96.325 3.505 42.897 1.00 88.75 90 GLN A C 1
ATOM 713 O O . GLN A 1 90 ? -95.416 3.002 42.239 1.00 88.75 90 GLN A O 1
ATOM 718 N N . ASN A 1 91 ? -96.168 4.671 43.530 1.00 86.00 91 ASN A N 1
ATOM 719 C CA . ASN A 1 91 ? -94.939 5.472 43.467 1.00 86.00 91 ASN A CA 1
ATOM 720 C C . ASN A 1 91 ? -93.702 4.710 43.988 1.00 86.00 91 ASN A C 1
ATOM 722 O O . ASN A 1 91 ? -92.599 4.831 43.440 1.00 86.00 91 ASN A O 1
ATOM 726 N N . GLN A 1 92 ? -93.863 3.894 45.035 1.00 85.62 92 GLN A N 1
ATOM 727 C CA . GLN A 1 92 ? -92.794 3.010 45.513 1.00 85.62 92 GLN A CA 1
ATOM 728 C C . GLN A 1 92 ? -92.459 1.916 44.497 1.00 85.62 92 GLN A C 1
ATOM 730 O O . GLN A 1 92 ? -91.286 1.623 44.269 1.00 85.62 92 GLN A O 1
ATOM 735 N N . SER A 1 93 ? -93.470 1.337 43.849 1.00 88.12 93 SER A N 1
ATOM 736 C CA . SER A 1 93 ? -93.250 0.340 42.802 1.00 88.12 93 SER A CA 1
ATOM 737 C C . SER A 1 93 ? -92.492 0.930 41.604 1.00 88.12 93 SER A C 1
ATOM 739 O O . SER A 1 93 ? -91.514 0.336 41.148 1.00 88.12 93 SER A O 1
ATOM 741 N N . ASP A 1 94 ? -92.831 2.151 41.181 1.00 88.12 94 ASP A N 1
ATOM 742 C CA . ASP A 1 94 ? -92.174 2.842 40.068 1.00 88.12 94 ASP A CA 1
ATOM 743 C C . ASP A 1 94 ? -90.725 3.231 40.400 1.00 88.12 94 ASP A C 1
ATOM 745 O O . ASP A 1 94 ? -89.822 3.097 39.570 1.00 88.12 94 ASP A O 1
ATOM 749 N N . SER A 1 95 ? -90.462 3.671 41.634 1.00 87.12 95 SER A N 1
ATOM 750 C CA . SER A 1 95 ? -89.101 3.999 42.081 1.00 87.12 95 SER A CA 1
ATOM 751 C C . SER A 1 95 ? -88.213 2.760 42.236 1.00 87.12 95 SER A C 1
ATOM 753 O O . SER A 1 95 ? -87.037 2.813 41.865 1.00 87.12 95 SER A O 1
ATOM 755 N N . LEU A 1 96 ? -88.757 1.624 42.688 1.00 87.81 96 LEU A N 1
ATOM 756 C CA . LEU A 1 96 ? -88.052 0.338 42.679 1.00 87.81 96 LEU A CA 1
ATOM 757 C C . LEU A 1 96 ? -87.743 -0.137 41.253 1.00 87.81 96 LEU A C 1
ATOM 759 O O . LEU A 1 96 ? -86.625 -0.584 40.992 1.00 87.81 96 LEU A O 1
ATOM 763 N N . LEU A 1 97 ? -88.681 0.018 40.314 1.00 89.81 97 LEU A N 1
ATOM 764 C CA . LEU A 1 97 ? -88.449 -0.283 38.897 1.00 89.81 97 LEU A CA 1
ATOM 765 C C . LEU A 1 97 ? -87.356 0.616 38.297 1.00 89.81 97 LEU A C 1
ATOM 767 O O . LEU A 1 97 ? -86.464 0.129 37.597 1.00 89.81 97 LEU A O 1
ATOM 771 N N . ALA A 1 98 ? -87.361 1.913 38.617 1.00 87.75 98 ALA A N 1
ATOM 772 C CA . ALA A 1 98 ? -86.325 2.849 38.181 1.00 87.75 98 ALA A CA 1
ATOM 773 C C . ALA A 1 98 ? -84.937 2.505 38.753 1.00 87.75 98 ALA A C 1
ATOM 775 O O . ALA A 1 98 ? -83.923 2.682 38.069 1.00 87.75 98 ALA A O 1
ATOM 776 N N . LEU A 1 99 ? -84.877 2.006 39.991 1.00 88.44 99 LEU A N 1
ATOM 777 C CA . LEU A 1 99 ? -83.649 1.501 40.605 1.00 88.44 99 LEU A CA 1
ATOM 778 C C . LEU A 1 99 ? -83.159 0.217 39.945 1.00 88.44 99 LEU A C 1
ATOM 780 O O . LEU A 1 99 ? -81.986 0.147 39.583 1.00 88.44 99 LEU A O 1
ATOM 784 N N . ALA A 1 100 ? -84.044 -0.756 39.721 1.00 89.38 100 ALA A N 1
ATOM 785 C CA . ALA A 1 100 ? -83.706 -1.991 39.020 1.00 89.38 100 ALA A CA 1
ATOM 786 C C . ALA A 1 100 ? -83.118 -1.696 37.628 1.00 89.38 100 ALA A C 1
ATOM 788 O O . ALA A 1 100 ? -82.051 -2.204 37.283 1.00 89.38 100 ALA A O 1
ATOM 789 N N . GLY A 1 101 ? -83.735 -0.782 36.871 1.00 89.81 101 GLY A N 1
ATOM 790 C CA . GLY A 1 101 ? -83.225 -0.352 35.567 1.00 89.81 101 GLY A CA 1
ATOM 791 C C . GLY A 1 101 ? -81.910 0.443 35.623 1.00 89.81 101 GLY A C 1
ATOM 792 O O . GLY A 1 101 ? -81.178 0.487 34.634 1.00 89.81 101 GLY A O 1
ATOM 793 N N . ALA A 1 102 ? -81.585 1.091 36.745 1.00 88.31 102 ALA A N 1
ATOM 794 C CA . ALA A 1 102 ? -80.293 1.755 36.940 1.00 88.31 102 ALA A CA 1
ATOM 795 C C . ALA A 1 102 ? -79.182 0.751 37.298 1.00 88.31 102 ALA A C 1
ATOM 797 O O . ALA A 1 102 ? -78.078 0.854 36.766 1.00 88.31 102 ALA A O 1
ATOM 798 N N . VAL A 1 103 ? -79.480 -0.251 38.133 1.00 89.12 103 VAL A N 1
ATOM 799 C CA . VAL A 1 103 ? -78.545 -1.342 38.459 1.00 89.12 103 VAL A CA 1
ATOM 800 C C . VAL A 1 103 ? -78.205 -2.155 37.209 1.00 89.12 103 VAL A C 1
ATOM 802 O O . VAL A 1 103 ? -77.028 -2.336 36.921 1.00 89.12 103 VAL A O 1
ATOM 805 N N . GLN A 1 104 ? -79.199 -2.527 36.397 1.00 90.44 104 GLN A N 1
ATOM 806 C CA . GLN A 1 104 ? -78.972 -3.231 35.125 1.00 90.44 104 GLN A CA 1
ATOM 807 C C . GLN A 1 104 ? -78.058 -2.451 34.165 1.00 90.44 104 GLN A C 1
ATOM 809 O O . GLN A 1 104 ? -77.207 -3.031 33.489 1.00 90.44 104 GLN A O 1
ATOM 814 N N . ARG A 1 105 ? -78.193 -1.117 34.114 1.00 88.94 105 ARG A N 1
ATOM 815 C CA . ARG A 1 105 ? -77.298 -0.256 33.322 1.00 88.94 105 ARG A CA 1
ATOM 816 C C . ARG A 1 105 ? -75.861 -0.278 33.843 1.00 88.94 105 ARG A C 1
ATOM 818 O O . ARG A 1 105 ? -74.931 -0.341 33.041 1.00 88.94 105 ARG A O 1
ATOM 825 N N . LEU A 1 106 ? -75.674 -0.252 35.162 1.00 88.50 106 LEU A N 1
ATOM 826 C CA . LEU A 1 106 ? -74.348 -0.349 35.777 1.00 88.50 106 LEU A CA 1
ATOM 827 C C . LEU A 1 106 ? -73.716 -1.728 35.578 1.00 88.50 106 LEU A C 1
ATOM 829 O O . LEU A 1 106 ? -72.533 -1.796 35.262 1.00 88.50 106 LEU A O 1
ATOM 833 N N . GLU A 1 107 ? -74.489 -2.808 35.692 1.00 89.94 107 GLU A N 1
ATOM 834 C CA . GLU A 1 107 ? -74.027 -4.162 35.373 1.00 89.94 107 GLU A CA 1
ATOM 835 C C . GLU A 1 107 ? -73.531 -4.242 33.925 1.00 89.94 107 GLU A C 1
ATOM 837 O O . GLU A 1 107 ? -72.413 -4.693 33.680 1.00 89.94 107 GLU A O 1
ATOM 842 N N . GLY A 1 108 ? -74.303 -3.720 32.964 1.00 90.31 108 GLY A N 1
ATOM 843 C CA . GLY A 1 108 ? -73.879 -3.639 31.564 1.00 90.31 108 GLY A CA 1
ATOM 844 C C . GLY A 1 108 ? -72.588 -2.833 31.367 1.00 90.31 108 GLY A C 1
ATOM 845 O O . GLY A 1 108 ? -71.720 -3.231 30.588 1.00 90.31 108 GLY A O 1
ATOM 846 N N . ALA A 1 109 ? -72.419 -1.729 32.100 1.00 89.75 109 ALA A N 1
ATOM 847 C CA . ALA A 1 109 ? -71.203 -0.921 32.040 1.00 89.75 109 ALA A CA 1
ATOM 848 C C . ALA A 1 109 ? -69.978 -1.637 32.641 1.00 89.75 109 ALA A C 1
ATOM 850 O O . ALA A 1 109 ? -68.887 -1.532 32.081 1.00 89.75 109 ALA A O 1
ATOM 851 N N . LEU A 1 110 ? -70.151 -2.393 33.730 1.00 89.88 110 LEU A N 1
ATOM 852 C CA . LEU A 1 110 ? -69.094 -3.220 34.322 1.00 89.88 110 LEU A CA 1
ATOM 853 C C . LEU A 1 110 ? -68.653 -4.335 33.371 1.00 89.88 110 LEU A C 1
ATOM 855 O O . LEU A 1 110 ? -67.454 -4.519 33.173 1.00 89.88 110 LEU A O 1
ATOM 859 N N . TRP A 1 111 ? -69.597 -5.024 32.722 1.00 92.44 111 TRP A N 1
ATOM 860 C CA . TRP A 1 111 ? -69.275 -6.011 31.687 1.00 92.44 111 TRP A CA 1
ATOM 861 C C . TRP A 1 111 ? -68.510 -5.387 30.516 1.00 92.44 111 TRP A C 1
ATOM 863 O O . TRP A 1 111 ? -67.524 -5.958 30.051 1.00 92.44 111 TRP A O 1
ATOM 873 N N . GLY A 1 112 ? -68.917 -4.192 30.074 1.00 92.56 112 GLY A N 1
ATOM 874 C CA . GLY A 1 112 ? -68.209 -3.441 29.036 1.00 92.56 112 GLY A CA 1
ATOM 875 C C . GLY A 1 112 ? -66.779 -3.067 29.439 1.00 92.56 112 GLY A C 1
ATOM 876 O O . GLY A 1 112 ? -65.852 -3.250 28.653 1.00 92.56 112 GLY A O 1
ATOM 877 N N . LEU A 1 113 ? -66.579 -2.603 30.675 1.00 89.50 113 LEU A N 1
ATOM 878 C CA . LEU A 1 113 ? -65.251 -2.299 31.213 1.00 89.50 113 LEU A CA 1
ATOM 879 C C . LEU A 1 113 ? -64.377 -3.547 31.351 1.00 89.50 113 LEU A C 1
ATOM 881 O O . LEU A 1 113 ? -63.200 -3.490 31.008 1.00 89.50 113 LEU A O 1
ATOM 885 N N . GLN A 1 114 ? -64.938 -4.672 31.797 1.00 93.44 114 GLN A N 1
ATOM 886 C CA . GLN A 1 114 ? -64.210 -5.937 31.888 1.00 93.44 114 GLN A CA 1
ATOM 887 C C . GLN A 1 114 ? -63.759 -6.420 30.504 1.00 93.44 114 GLN A C 1
ATOM 889 O O . GLN A 1 114 ? -62.616 -6.841 30.339 1.00 93.44 114 GLN A O 1
ATOM 894 N N . ALA A 1 115 ? -64.628 -6.324 29.494 1.00 93.19 115 ALA A N 1
ATOM 895 C CA . ALA A 1 115 ? -64.272 -6.653 28.118 1.00 93.19 115 ALA A CA 1
ATOM 896 C C . ALA A 1 115 ? -63.166 -5.729 27.582 1.00 93.19 115 ALA A C 1
ATOM 898 O O . ALA A 1 115 ? -62.205 -6.209 26.979 1.00 93.19 115 ALA A O 1
ATOM 899 N N . GLN A 1 116 ? -63.258 -4.423 27.855 1.00 93.81 116 GLN A N 1
ATOM 900 C CA . GLN A 1 116 ? -62.231 -3.456 27.469 1.00 93.81 116 GLN A CA 1
ATOM 901 C C . GLN A 1 116 ? -60.895 -3.736 28.168 1.00 93.81 116 GLN A C 1
ATOM 903 O O . GLN A 1 116 ? -59.860 -3.695 27.513 1.00 93.81 116 GLN A O 1
ATOM 908 N N . ALA A 1 117 ? -60.903 -4.064 29.464 1.00 93.75 117 ALA A N 1
ATOM 909 C CA . ALA A 1 117 ? -59.698 -4.404 30.219 1.00 93.75 117 ALA A CA 1
ATOM 910 C C . ALA A 1 117 ? -58.968 -5.601 29.590 1.00 93.75 117 ALA A C 1
ATOM 912 O O . ALA A 1 117 ? -57.778 -5.509 29.287 1.00 93.75 117 ALA A O 1
ATOM 913 N N . VAL A 1 118 ? -59.700 -6.673 29.268 1.00 95.06 118 VAL A N 1
ATOM 914 C CA . VAL A 1 118 ? -59.141 -7.855 28.588 1.00 95.06 118 VAL A CA 1
ATOM 915 C C . VAL A 1 118 ? -58.577 -7.497 27.207 1.00 95.06 118 VAL A C 1
ATOM 917 O O . VAL A 1 118 ? -57.484 -7.937 26.855 1.00 95.06 118 VAL A O 1
ATOM 920 N N . GLN A 1 119 ? -59.272 -6.666 26.423 1.00 95.38 119 GLN A N 1
ATOM 921 C CA . GLN A 1 119 ? -58.758 -6.203 25.128 1.00 95.38 119 GLN A CA 1
ATOM 922 C C . GLN A 1 119 ? -57.488 -5.356 25.274 1.00 95.38 119 GLN A C 1
ATOM 924 O O . GLN A 1 119 ? -56.550 -5.515 24.493 1.00 95.38 119 GLN A O 1
ATOM 929 N N . THR A 1 120 ? -57.424 -4.478 26.279 1.00 95.06 120 THR A N 1
ATOM 930 C CA . THR A 1 120 ? -56.227 -3.670 26.539 1.00 95.06 120 THR A CA 1
ATOM 931 C C . THR A 1 120 ? -55.046 -4.526 26.983 1.00 95.06 120 THR A C 1
ATOM 933 O O . THR A 1 120 ? -53.936 -4.298 26.510 1.00 95.06 120 THR A O 1
ATOM 936 N N . GLU A 1 121 ? -55.266 -5.557 27.803 1.00 96.44 121 GLU A N 1
ATOM 937 C CA . GLU A 1 121 ? -54.221 -6.515 28.180 1.00 96.44 121 GLU A CA 1
ATOM 938 C C . GLU A 1 121 ? -53.675 -7.259 26.956 1.00 96.44 121 GLU A C 1
ATOM 940 O O . GLU A 1 121 ? -52.460 -7.357 26.787 1.00 96.44 121 GLU A O 1
ATOM 945 N N . GLN A 1 122 ? -54.552 -7.708 26.052 1.00 95.38 122 GLN A N 1
ATOM 946 C CA . GLN A 1 122 ? -54.150 -8.348 24.795 1.00 95.38 122 GLN A CA 1
ATOM 947 C C . GLN A 1 122 ? -53.365 -7.396 23.883 1.00 95.38 122 GLN A C 1
ATOM 949 O O . GLN A 1 122 ? -52.349 -7.788 23.307 1.00 95.38 122 GLN A O 1
ATOM 954 N N . ALA A 1 123 ? -53.797 -6.137 23.768 1.00 95.44 123 ALA A N 1
ATOM 955 C CA . ALA A 1 123 ? -53.099 -5.130 22.974 1.00 95.44 123 ALA A CA 1
ATOM 956 C C . ALA A 1 123 ? -51.702 -4.824 23.542 1.00 95.44 123 ALA A C 1
ATOM 958 O O . ALA A 1 123 ? -50.736 -4.731 22.785 1.00 95.44 123 ALA A O 1
ATOM 959 N N . VAL A 1 124 ? -51.577 -4.720 24.870 1.00 96.50 124 VAL A N 1
ATOM 960 C CA . VAL A 1 124 ? -50.291 -4.522 25.557 1.00 96.50 124 VAL A CA 1
ATOM 961 C C . VAL A 1 124 ? -49.384 -5.741 25.394 1.00 96.50 124 VAL A C 1
ATOM 963 O O . VAL A 1 124 ? -48.195 -5.564 25.134 1.00 96.50 124 VAL A O 1
ATOM 966 N N . ALA A 1 125 ? -49.920 -6.961 25.485 1.00 95.81 125 ALA A N 1
ATOM 967 C CA . ALA A 1 125 ? -49.156 -8.186 25.250 1.00 95.81 125 ALA A CA 1
ATOM 968 C C . ALA A 1 125 ? -48.598 -8.234 23.818 1.00 95.81 125 ALA A C 1
ATOM 970 O O . ALA A 1 125 ? -47.400 -8.417 23.624 1.00 95.81 125 ALA A O 1
ATOM 971 N N . LEU A 1 126 ? -49.432 -7.947 22.815 1.00 97.06 126 LEU A N 1
ATOM 972 C CA . LEU A 1 126 ? -49.011 -7.905 21.414 1.00 97.06 126 LEU A CA 1
ATOM 973 C C . LEU A 1 126 ? -47.987 -6.795 21.137 1.00 97.06 126 LEU A C 1
ATOM 975 O O . LEU A 1 126 ? -47.048 -7.000 20.367 1.00 97.06 126 LEU A O 1
ATOM 979 N N . LEU A 1 127 ? -48.142 -5.618 21.751 1.00 96.56 127 LEU A N 1
ATOM 980 C CA . LEU A 1 127 ? -47.135 -4.558 21.669 1.00 96.56 127 LEU A CA 1
ATOM 981 C C . LEU A 1 127 ? -45.817 -5.004 22.301 1.00 96.56 127 LEU A C 1
ATOM 983 O O . LEU A 1 127 ? -44.769 -4.810 21.691 1.00 96.56 127 LEU A O 1
ATOM 987 N N . ARG A 1 128 ? -45.862 -5.645 23.473 1.00 97.81 128 ARG A N 1
ATOM 988 C CA . ARG A 1 128 ? -44.678 -6.186 24.146 1.00 97.81 128 ARG A CA 1
ATOM 989 C C . ARG A 1 128 ? -43.950 -7.190 23.253 1.00 97.81 128 ARG A C 1
ATOM 991 O O . ARG A 1 128 ? -42.746 -7.039 23.059 1.00 97.81 128 ARG A O 1
ATOM 998 N N . ASP A 1 129 ? -44.673 -8.125 22.646 1.00 96.62 129 ASP A N 1
ATOM 999 C CA . ASP A 1 129 ? -44.100 -9.118 21.733 1.00 96.62 129 ASP A CA 1
ATOM 1000 C C . ASP A 1 129 ? -43.476 -8.461 20.498 1.00 96.62 129 ASP A C 1
ATOM 1002 O O . ASP A 1 129 ? -42.346 -8.781 20.135 1.00 96.62 129 ASP A O 1
ATOM 1006 N N . ARG A 1 130 ? -44.155 -7.479 19.886 1.00 97.44 130 ARG A N 1
ATOM 1007 C CA . ARG A 1 130 ? -43.606 -6.723 18.746 1.00 97.44 130 ARG A CA 1
ATOM 1008 C C . ARG A 1 130 ? -42.348 -5.951 19.116 1.00 97.44 130 ARG A C 1
ATOM 1010 O O . ARG A 1 130 ? -41.384 -5.987 18.363 1.00 97.44 130 ARG A O 1
ATOM 1017 N N . THR A 1 131 ? -42.336 -5.276 20.264 1.00 97.06 131 THR A N 1
ATOM 1018 C CA . THR A 1 131 ? -41.146 -4.549 20.730 1.00 97.06 131 THR A CA 1
ATOM 1019 C C . THR A 1 131 ? -39.992 -5.493 21.059 1.00 97.06 131 THR A C 1
ATOM 1021 O O . THR A 1 131 ? -38.848 -5.165 20.758 1.00 97.06 131 THR A O 1
ATOM 1024 N N . GLY A 1 132 ? -40.282 -6.680 21.607 1.00 96.75 132 GLY A N 1
ATOM 1025 C CA . GLY A 1 132 ? -39.291 -7.734 21.819 1.00 96.75 132 GLY A CA 1
ATOM 1026 C C . GLY A 1 132 ? -38.688 -8.207 20.498 1.00 96.75 132 GLY A C 1
ATOM 1027 O O . GLY A 1 132 ? -37.480 -8.129 20.319 1.00 96.75 132 GLY A O 1
ATOM 1028 N N . GLN A 1 133 ? -39.533 -8.569 19.529 1.00 96.50 133 GLN A N 1
ATOM 1029 C CA . GLN A 1 133 ? -39.091 -8.976 18.192 1.00 96.50 133 GLN A CA 1
ATOM 1030 C C . GLN A 1 133 ? -38.271 -7.886 17.495 1.00 96.50 133 GLN A C 1
ATOM 1032 O O . GLN A 1 133 ? -37.228 -8.188 16.930 1.00 96.50 133 GLN A O 1
ATOM 1037 N N . GLN A 1 134 ? -38.705 -6.623 17.562 1.00 97.00 134 GLN A N 1
ATOM 1038 C CA . GLN A 1 134 ? -37.967 -5.497 16.982 1.00 97.00 134 GLN A CA 1
ATOM 1039 C C . GLN A 1 134 ? -36.606 -5.283 17.651 1.00 97.00 134 GLN A C 1
ATOM 1041 O O . GLN A 1 134 ? -35.631 -4.968 16.969 1.00 97.00 134 GLN A O 1
ATOM 1046 N N . SER A 1 135 ? -36.525 -5.456 18.973 1.00 97.50 135 SER A N 1
ATOM 1047 C CA . SER A 1 135 ? -35.258 -5.407 19.704 1.00 97.50 135 SER A CA 1
ATOM 1048 C C . SER A 1 135 ? -34.324 -6.531 19.256 1.00 97.50 135 SER A C 1
ATOM 1050 O O . SER A 1 135 ? -33.156 -6.273 18.975 1.00 97.50 135 SER A O 1
ATOM 1052 N N . ASP A 1 136 ? -34.832 -7.757 19.135 1.00 97.75 136 ASP A N 1
ATOM 1053 C CA . ASP A 1 136 ? -34.041 -8.914 18.709 1.00 97.75 136 ASP A CA 1
ATOM 1054 C C . ASP A 1 136 ? -33.544 -8.752 17.264 1.00 97.75 136 ASP A C 1
ATOM 1056 O O . ASP A 1 136 ? -32.370 -8.995 16.977 1.00 97.75 136 ASP A O 1
ATOM 1060 N N . THR A 1 137 ? -34.399 -8.272 16.351 1.00 96.81 137 THR A N 1
ATOM 1061 C CA . THR A 1 137 ? -33.996 -7.992 14.965 1.00 96.81 137 THR A CA 1
ATOM 1062 C C . THR A 1 137 ? -32.952 -6.884 14.897 1.00 96.81 137 THR A C 1
ATOM 1064 O O . THR A 1 137 ? -31.941 -7.053 14.221 1.00 96.81 137 THR A O 1
ATOM 1067 N N . ALA A 1 138 ? -33.136 -5.789 15.642 1.00 96.75 138 ALA A N 1
ATOM 1068 C CA . ALA A 1 138 ? -32.176 -4.688 15.668 1.00 96.75 138 ALA A CA 1
ATOM 1069 C C . ALA A 1 138 ? -30.819 -5.127 16.241 1.00 96.75 138 ALA A C 1
ATOM 1071 O O . ALA A 1 138 ? -29.769 -4.729 15.741 1.00 96.75 138 ALA A O 1
ATOM 1072 N N . GLN A 1 139 ? -30.813 -5.985 17.266 1.00 97.56 139 GLN A N 1
ATOM 1073 C CA . GLN A 1 139 ? -29.578 -6.556 17.802 1.00 97.56 139 GLN A CA 1
ATOM 1074 C C . GLN A 1 139 ? -28.857 -7.422 16.766 1.00 97.56 139 GLN A C 1
ATOM 1076 O O . GLN A 1 139 ? -27.646 -7.283 16.600 1.00 97.56 139 GLN A O 1
ATOM 1081 N N . LEU A 1 140 ? -29.578 -8.285 16.045 1.00 96.88 140 LEU A N 1
ATOM 1082 C CA . LEU A 1 140 ? -28.996 -9.110 14.983 1.00 96.88 140 LEU A CA 1
ATOM 1083 C C . LEU A 1 140 ? -28.403 -8.260 13.854 1.00 96.88 140 LEU A C 1
ATOM 1085 O O . LEU A 1 140 ? -27.284 -8.535 13.421 1.00 96.88 140 LEU A O 1
ATOM 1089 N N . GLU A 1 141 ? -29.103 -7.211 13.422 1.00 97.06 141 GLU A N 1
ATOM 1090 C CA . GLU A 1 141 ? -28.609 -6.265 12.415 1.00 97.06 141 GLU A CA 1
ATOM 1091 C C . GLU A 1 141 ? -27.339 -5.546 12.890 1.00 97.06 141 GLU A C 1
ATOM 1093 O O . GLU A 1 141 ? -26.354 -5.478 12.155 1.00 97.06 141 GLU A O 1
ATOM 1098 N N . LEU A 1 142 ? -27.301 -5.082 14.144 1.00 97.75 142 LEU A N 1
ATOM 1099 C CA . LEU A 1 142 ? -26.104 -4.468 14.727 1.00 97.75 142 LEU A CA 1
ATOM 1100 C C . LEU A 1 142 ? -24.922 -5.442 14.782 1.00 97.75 142 LEU A C 1
ATOM 1102 O O . LEU A 1 142 ? -23.795 -5.055 14.469 1.00 97.75 142 LEU A O 1
ATOM 1106 N N . TYR A 1 143 ? -25.157 -6.706 15.145 1.00 97.81 143 TYR A N 1
ATOM 1107 C CA . TYR A 1 143 ? -24.111 -7.727 15.121 1.00 97.81 143 TYR A CA 1
ATOM 1108 C C . TYR A 1 143 ? -23.599 -7.990 13.701 1.00 97.81 143 TYR A C 1
ATOM 1110 O O . TYR A 1 143 ? -22.387 -8.097 13.510 1.00 97.81 143 TYR A O 1
ATOM 1118 N N . GLN A 1 144 ? -24.485 -8.059 12.705 1.00 98.00 144 GLN A N 1
ATOM 1119 C CA . GLN A 1 144 ? -24.102 -8.237 11.301 1.00 98.00 144 GLN A CA 1
ATOM 1120 C C . GLN A 1 144 ? -23.269 -7.059 10.793 1.00 98.00 144 GLN A C 1
ATOM 1122 O O . GLN A 1 144 ? -22.151 -7.266 10.320 1.00 98.00 144 GLN A O 1
ATOM 1127 N N . LEU A 1 145 ? -23.750 -5.829 10.985 1.00 97.69 145 LEU A N 1
ATOM 1128 C CA . LEU A 1 145 ? -23.027 -4.614 10.609 1.00 97.69 145 LEU A CA 1
ATOM 1129 C C . LEU A 1 145 ? -21.667 -4.523 11.306 1.00 97.69 145 LEU A C 1
ATOM 1131 O O . LEU A 1 145 ? -20.679 -4.120 10.694 1.00 97.69 145 LEU A O 1
ATOM 1135 N N . GLN A 1 146 ? -21.577 -4.938 12.570 1.00 98.06 146 GLN A N 1
ATOM 1136 C CA . GLN A 1 146 ? -20.313 -4.968 13.298 1.00 98.06 146 GLN A CA 1
ATOM 1137 C C . GLN A 1 146 ? -19.336 -5.998 12.713 1.00 98.06 146 GLN A C 1
ATOM 1139 O O . GLN A 1 146 ? -18.140 -5.724 12.595 1.00 98.06 146 GLN A O 1
ATOM 1144 N N . VAL A 1 147 ? -19.815 -7.182 12.325 1.00 97.69 147 VAL A N 1
ATOM 1145 C CA . VAL A 1 147 ? -18.986 -8.201 11.662 1.00 97.69 147 VAL A CA 1
ATOM 1146 C C . VAL A 1 147 ? -18.505 -7.707 10.295 1.00 97.69 147 VAL A C 1
ATOM 1148 O O . VAL A 1 147 ? -17.319 -7.836 9.986 1.00 97.69 147 VAL A O 1
ATOM 1151 N N . GLU A 1 148 ? -19.380 -7.092 9.500 1.00 97.62 148 GLU A N 1
ATOM 1152 C CA . GLU A 1 148 ? -19.036 -6.507 8.199 1.00 97.62 148 GLU A CA 1
ATOM 1153 C C . GLU A 1 148 ? -18.055 -5.333 8.327 1.00 97.62 148 GLU A C 1
ATOM 1155 O O . GLU A 1 148 ? -17.067 -5.254 7.591 1.00 97.62 148 GLU A O 1
ATOM 1160 N N . SER A 1 149 ? -18.260 -4.459 9.313 1.00 98.00 149 SER A N 1
ATOM 1161 C CA . SER A 1 149 ? -17.346 -3.365 9.654 1.00 98.00 149 SER A CA 1
ATOM 1162 C C . SER A 1 149 ? -15.966 -3.898 10.046 1.00 98.00 149 SER A C 1
ATOM 1164 O O . SER A 1 149 ? -14.952 -3.484 9.489 1.00 98.00 149 SER A O 1
ATOM 1166 N N . ASN A 1 150 ? -15.896 -4.904 10.918 1.00 97.69 150 ASN A N 1
ATOM 1167 C CA . ASN A 1 150 ? -14.620 -5.515 11.293 1.00 97.69 150 ASN A CA 1
ATOM 1168 C C . ASN A 1 150 ? -13.933 -6.206 10.103 1.00 97.69 150 ASN A C 1
ATOM 1170 O O . ASN A 1 150 ? -12.719 -6.083 9.928 1.00 97.69 150 ASN A O 1
ATOM 1174 N N . SER A 1 151 ? -14.696 -6.904 9.258 1.00 97.88 151 SER A N 1
ATOM 1175 C CA . SER A 1 151 ? -14.185 -7.553 8.045 1.00 97.88 151 SER A CA 1
ATOM 1176 C C . SER A 1 151 ? -13.607 -6.532 7.059 1.00 97.88 151 SER A C 1
ATOM 1178 O O . SER A 1 151 ? -12.463 -6.664 6.613 1.00 97.88 151 SER A O 1
ATOM 1180 N N . SER A 1 152 ? -14.349 -5.459 6.776 1.00 97.75 152 SER A N 1
ATOM 1181 C CA . SER A 1 152 ? -13.895 -4.379 5.895 1.00 97.75 152 SER A CA 1
ATOM 1182 C C . SER A 1 152 ? -12.667 -3.655 6.456 1.00 97.75 152 SER A C 1
ATOM 1184 O O . SER A 1 152 ? -11.712 -3.420 5.717 1.00 97.75 152 SER A O 1
ATOM 1186 N N . GLN A 1 153 ? -12.608 -3.397 7.765 1.00 98.25 153 GLN A N 1
ATOM 1187 C CA . GLN A 1 153 ? -11.424 -2.827 8.418 1.00 98.25 153 GLN A CA 1
ATOM 1188 C C . GLN A 1 153 ? -10.187 -3.725 8.282 1.00 98.25 153 GLN A C 1
ATOM 1190 O O . GLN A 1 153 ? -9.088 -3.232 8.015 1.00 98.25 153 GLN A O 1
ATOM 1195 N N . LEU A 1 154 ? -10.341 -5.043 8.441 1.00 97.88 154 LEU A N 1
ATOM 1196 C CA . LEU A 1 154 ? -9.249 -6.002 8.247 1.00 97.88 154 LEU A CA 1
ATOM 1197 C C . LEU A 1 154 ? -8.765 -6.021 6.791 1.00 97.88 154 LEU A C 1
ATOM 1199 O O . LEU A 1 154 ? -7.554 -6.009 6.550 1.00 97.88 154 LEU A O 1
ATOM 1203 N N . LEU A 1 155 ? -9.686 -5.999 5.824 1.00 98.25 155 LEU A N 1
ATOM 1204 C CA . LEU A 1 155 ? -9.355 -5.910 4.399 1.00 98.25 155 LEU A CA 1
ATOM 1205 C C . LEU A 1 155 ? -8.612 -4.611 4.074 1.00 98.25 155 LEU A C 1
ATOM 1207 O O . LEU A 1 155 ? -7.569 -4.653 3.422 1.00 98.25 155 LEU A O 1
ATOM 1211 N N . LEU A 1 156 ? -9.084 -3.470 4.579 1.00 98.25 156 LEU A N 1
ATOM 1212 C CA . LEU A 1 156 ? -8.429 -2.176 4.388 1.00 98.25 156 LEU A CA 1
ATOM 1213 C C . LEU A 1 156 ? -7.017 -2.159 4.980 1.00 98.25 156 LEU A C 1
ATOM 1215 O O . LEU A 1 156 ? -6.082 -1.716 4.315 1.00 98.25 156 LEU A O 1
ATOM 1219 N N . ARG A 1 157 ? -6.821 -2.708 6.187 1.00 98.31 157 ARG A N 1
ATOM 1220 C CA . ARG A 1 157 ? -5.484 -2.850 6.791 1.00 98.31 157 ARG A CA 1
ATOM 1221 C C . ARG A 1 157 ? -4.564 -3.732 5.951 1.00 98.31 157 ARG A C 1
ATOM 1223 O O . ARG A 1 157 ? -3.394 -3.398 5.772 1.00 98.31 157 ARG A O 1
ATOM 1230 N N . ARG A 1 158 ? -5.084 -4.833 5.399 1.00 98.44 158 ARG A N 1
ATOM 1231 C CA . ARG A 1 158 ? -4.325 -5.699 4.489 1.00 98.44 158 ARG A CA 1
ATOM 1232 C C . ARG A 1 158 ? -3.922 -4.952 3.218 1.00 98.44 158 ARG A C 1
ATOM 1234 O O . ARG A 1 158 ? -2.762 -5.030 2.825 1.00 98.44 158 ARG A O 1
ATOM 1241 N N . HIS A 1 159 ? -4.843 -4.217 2.597 1.00 98.25 159 HIS A N 1
ATOM 1242 C CA . HIS A 1 159 ? -4.545 -3.412 1.412 1.00 98.25 159 HIS A CA 1
ATOM 1243 C C . HIS A 1 159 ? -3.529 -2.308 1.705 1.00 98.25 159 HIS A C 1
ATOM 1245 O O . HIS A 1 159 ? -2.585 -2.152 0.935 1.00 98.25 159 HIS A O 1
ATOM 1251 N N . ALA A 1 160 ? -3.649 -1.612 2.837 1.00 98.31 160 ALA A N 1
ATOM 1252 C CA . ALA A 1 160 ? -2.670 -0.617 3.266 1.00 98.31 160 ALA A CA 1
ATOM 1253 C C . ALA A 1 160 ? -1.266 -1.229 3.419 1.00 98.31 160 ALA A C 1
ATOM 1255 O O . ALA A 1 160 ? -0.295 -0.669 2.916 1.00 98.31 160 ALA A O 1
ATOM 1256 N N . GLY A 1 161 ? -1.159 -2.416 4.029 1.00 98.19 161 GLY A N 1
ATOM 1257 C CA . GLY A 1 161 ? 0.113 -3.135 4.143 1.00 98.19 161 GLY A CA 1
ATOM 1258 C C . GLY A 1 161 ? 0.698 -3.568 2.792 1.00 98.19 161 GLY A C 1
ATOM 1259 O O . GLY A 1 161 ? 1.906 -3.470 2.584 1.00 98.19 161 GLY A O 1
ATOM 1260 N N . LEU A 1 162 ? -0.142 -4.010 1.849 1.00 98.50 162 LEU A N 1
ATOM 1261 C CA . LEU A 1 162 ? 0.296 -4.341 0.488 1.00 98.50 162 LEU A CA 1
ATOM 1262 C C . LEU A 1 162 ? 0.784 -3.102 -0.273 1.00 98.50 162 LEU A C 1
ATOM 1264 O O . LEU A 1 162 ? 1.803 -3.180 -0.954 1.00 98.50 162 LEU A O 1
ATOM 1268 N N . LEU A 1 163 ? 0.086 -1.971 -0.145 1.00 98.62 163 LEU A N 1
ATOM 1269 C CA . LEU A 1 163 ? 0.472 -0.707 -0.773 1.00 98.62 163 LEU A CA 1
ATOM 1270 C C . LEU A 1 163 ? 1.789 -0.170 -0.207 1.00 98.62 163 LEU A C 1
ATOM 1272 O O . LEU A 1 163 ? 2.652 0.221 -0.986 1.00 98.62 163 LEU A O 1
ATOM 1276 N N . ASP A 1 164 ? 1.985 -0.221 1.112 1.00 98.56 164 ASP A N 1
ATOM 1277 C CA . ASP A 1 164 ? 3.262 0.145 1.738 1.00 98.56 164 ASP A CA 1
ATOM 1278 C C . ASP A 1 164 ? 4.396 -0.789 1.274 1.00 98.56 164 ASP A C 1
ATOM 1280 O O . ASP A 1 164 ? 5.481 -0.346 0.896 1.00 98.56 164 ASP A O 1
ATOM 1284 N N . GLY A 1 165 ? 4.124 -2.096 1.189 1.00 98.44 165 GLY A N 1
ATOM 1285 C CA . GLY A 1 165 ? 5.063 -3.069 0.630 1.00 98.44 165 GLY A CA 1
ATOM 1286 C C . GLY A 1 165 ? 5.434 -2.789 -0.833 1.00 98.44 165 GLY A C 1
ATOM 1287 O O . GLY A 1 165 ? 6.606 -2.892 -1.201 1.00 98.44 165 GLY A O 1
ATOM 1288 N N . LEU A 1 166 ? 4.462 -2.414 -1.668 1.00 98.38 166 LEU A N 1
ATOM 1289 C CA . LEU A 1 166 ? 4.690 -2.022 -3.062 1.00 98.38 166 LEU A CA 1
ATOM 1290 C C . LEU A 1 166 ? 5.482 -0.716 -3.158 1.00 98.38 166 LEU A C 1
ATOM 1292 O O . LEU A 1 166 ? 6.445 -0.660 -3.917 1.00 98.38 166 LEU A O 1
ATOM 1296 N N . ALA A 1 167 ? 5.136 0.298 -2.364 1.00 98.38 167 ALA A N 1
ATOM 1297 C CA . ALA A 1 167 ? 5.841 1.576 -2.332 1.00 98.38 167 ALA A CA 1
ATOM 1298 C C . ALA A 1 167 ? 7.325 1.395 -1.981 1.00 98.38 167 ALA A C 1
ATOM 1300 O O . ALA A 1 167 ? 8.190 1.940 -2.664 1.00 98.38 167 ALA A O 1
ATOM 1301 N N . ARG A 1 168 ? 7.638 0.550 -0.989 1.00 98.56 168 ARG A N 1
ATOM 1302 C CA . ARG A 1 168 ? 9.028 0.209 -0.641 1.00 98.56 168 ARG A CA 1
ATOM 1303 C C . ARG A 1 168 ? 9.764 -0.485 -1.785 1.00 98.56 168 ARG A C 1
ATOM 1305 O O . ARG A 1 168 ? 10.905 -0.139 -2.063 1.00 98.56 168 ARG A O 1
ATOM 1312 N N . ARG A 1 169 ? 9.125 -1.442 -2.470 1.00 98.69 169 ARG A N 1
ATOM 1313 C CA . ARG A 1 169 ? 9.727 -2.126 -3.633 1.00 98.69 169 ARG A CA 1
ATOM 1314 C C . ARG A 1 169 ? 10.002 -1.166 -4.786 1.00 98.69 169 ARG A C 1
ATOM 1316 O O . ARG A 1 169 ? 11.061 -1.255 -5.393 1.00 98.69 169 ARG A O 1
ATOM 1323 N N . VAL A 1 170 ? 9.072 -0.255 -5.068 1.00 98.56 170 VAL A N 1
ATOM 1324 C CA . VAL A 1 170 ? 9.259 0.796 -6.078 1.00 98.56 170 VAL A CA 1
ATOM 1325 C C . VAL A 1 170 ? 10.389 1.744 -5.673 1.00 98.56 170 VAL A C 1
ATOM 1327 O O . VAL A 1 170 ? 11.188 2.111 -6.526 1.00 98.56 170 VAL A O 1
ATOM 1330 N N . GLY A 1 171 ? 10.503 2.083 -4.384 1.00 98.31 171 GLY A N 1
ATOM 1331 C CA . GLY A 1 171 ? 11.625 2.857 -3.851 1.00 98.31 171 GLY A CA 1
ATOM 1332 C C . GLY A 1 171 ? 12.977 2.185 -4.105 1.00 98.31 171 GLY A C 1
ATOM 1333 O O . GLY A 1 171 ? 13.851 2.804 -4.700 1.00 98.31 171 GLY A O 1
ATOM 1334 N N . ILE A 1 172 ? 13.109 0.900 -3.749 1.00 98.38 172 ILE A N 1
ATOM 1335 C CA . ILE A 1 172 ? 14.334 0.109 -3.978 1.00 98.38 172 ILE A CA 1
ATOM 1336 C C . ILE A 1 172 ? 14.674 0.039 -5.472 1.00 98.38 172 ILE A C 1
ATOM 1338 O O . ILE A 1 172 ? 15.803 0.314 -5.860 1.00 98.38 172 ILE A O 1
ATOM 1342 N N . LEU A 1 173 ? 13.692 -0.271 -6.326 1.00 98.50 173 LEU A N 1
ATOM 1343 C CA . LEU A 1 173 ? 13.893 -0.285 -7.780 1.00 98.50 173 LEU A CA 1
ATOM 1344 C C . LEU A 1 173 ? 14.345 1.084 -8.304 1.00 98.50 173 LEU A C 1
ATOM 1346 O O . LEU A 1 173 ? 15.168 1.149 -9.210 1.00 98.50 173 LEU A O 1
ATOM 1350 N N . GLY A 1 174 ? 13.818 2.175 -7.743 1.00 98.50 174 GLY A N 1
ATOM 1351 C CA . GLY A 1 174 ? 14.231 3.535 -8.078 1.00 98.50 174 GLY A CA 1
ATOM 1352 C C . GLY A 1 174 ? 15.698 3.814 -7.741 1.00 98.50 174 GLY A C 1
ATOM 1353 O O . GLY A 1 174 ? 16.393 4.424 -8.552 1.00 98.50 174 GLY A O 1
ATOM 1354 N N . GLU A 1 175 ? 16.177 3.338 -6.589 1.00 97.88 175 GLU A N 1
ATOM 1355 C CA . GLU A 1 175 ? 17.590 3.425 -6.191 1.00 97.88 175 GLU A CA 1
ATOM 1356 C C . GLU A 1 175 ? 18.487 2.588 -7.115 1.00 97.88 175 GLU A C 1
ATOM 1358 O O . GLU A 1 175 ? 19.460 3.109 -7.657 1.00 97.88 175 GLU A O 1
ATOM 1363 N N . GLU A 1 176 ? 18.109 1.339 -7.408 1.00 98.31 176 GLU A N 1
ATOM 1364 C CA . GLU A 1 176 ? 18.844 0.474 -8.345 1.00 98.31 176 GLU A CA 1
ATOM 1365 C C . GLU A 1 176 ? 18.931 1.088 -9.755 1.00 98.31 176 GLU A C 1
ATOM 1367 O O . GLU A 1 176 ? 19.982 1.067 -10.398 1.00 98.31 176 GLU A O 1
ATOM 1372 N N . LEU A 1 177 ? 17.839 1.684 -10.246 1.00 98.38 177 LEU A N 1
ATOM 1373 C CA . LEU A 1 177 ? 17.816 2.407 -11.522 1.00 98.38 177 LEU A CA 1
ATOM 1374 C C . LEU A 1 177 ? 18.723 3.643 -11.505 1.00 98.38 177 LEU A C 1
ATOM 1376 O O . LEU A 1 177 ? 19.366 3.941 -12.517 1.00 98.38 177 LEU A O 1
ATOM 1380 N N . ALA A 1 178 ? 18.790 4.359 -10.381 1.00 98.00 178 ALA A N 1
ATOM 1381 C CA . ALA A 1 178 ? 19.691 5.493 -10.220 1.00 98.00 178 ALA A CA 1
ATOM 1382 C C . ALA A 1 178 ? 21.163 5.049 -10.246 1.00 98.00 178 ALA A C 1
ATOM 1384 O O . ALA A 1 178 ? 21.967 5.677 -10.943 1.00 98.00 178 ALA A O 1
ATOM 1385 N N . ASP A 1 179 ? 21.497 3.938 -9.584 1.00 98.19 179 ASP A N 1
ATOM 1386 C CA . ASP A 1 179 ? 22.837 3.342 -9.589 1.00 98.19 179 ASP A CA 1
ATOM 1387 C C . ASP A 1 179 ? 23.252 2.894 -10.994 1.00 98.19 179 ASP A C 1
ATOM 1389 O O . ASP A 1 179 ? 24.325 3.265 -11.483 1.00 98.19 179 ASP A O 1
ATOM 1393 N N . VAL A 1 180 ? 22.373 2.170 -11.698 1.00 98.38 180 VAL A N 1
ATOM 1394 C CA . VAL A 1 180 ? 22.589 1.779 -13.101 1.00 98.38 180 VAL A CA 1
ATOM 1395 C C . VAL A 1 180 ? 22.779 3.017 -13.977 1.00 98.38 180 VAL A C 1
ATOM 1397 O O . VAL A 1 180 ? 23.703 3.063 -14.791 1.00 98.38 180 VAL A O 1
ATOM 1400 N N . GLY A 1 181 ? 21.957 4.051 -13.787 1.00 98.12 181 GLY A N 1
ATOM 1401 C CA . GLY A 1 181 ? 22.098 5.329 -14.481 1.00 98.12 181 GLY A CA 1
ATOM 1402 C C . GLY A 1 181 ? 23.440 6.017 -14.202 1.00 98.12 181 GLY A C 1
ATOM 1403 O O . GLY A 1 181 ? 24.028 6.611 -15.109 1.00 98.12 181 GLY A O 1
ATOM 1404 N N . GLY A 1 182 ? 23.957 5.914 -12.975 1.00 97.75 182 GLY A N 1
ATOM 1405 C CA . GLY A 1 182 ? 25.286 6.386 -12.586 1.00 97.75 182 GLY A CA 1
ATOM 1406 C C . GLY A 1 182 ? 26.407 5.643 -13.313 1.00 97.75 182 GLY A C 1
ATOM 1407 O O . GLY A 1 182 ? 27.260 6.278 -13.940 1.00 97.75 182 GLY A O 1
ATOM 1408 N N . VAL A 1 183 ? 26.367 4.308 -13.305 1.00 98.06 183 VAL A N 1
ATOM 1409 C CA . VAL A 1 183 ? 27.340 3.451 -14.006 1.00 98.06 183 VAL A CA 1
ATOM 1410 C C . VAL A 1 183 ? 27.332 3.726 -15.509 1.00 98.06 183 VAL A C 1
ATOM 1412 O O . VAL A 1 183 ? 28.392 3.922 -16.105 1.00 98.06 183 VAL A O 1
ATOM 1415 N N . LEU A 1 184 ? 26.149 3.808 -16.126 1.00 98.38 184 LEU A N 1
ATOM 1416 C CA . LEU A 1 184 ? 26.008 4.066 -17.560 1.00 98.38 184 LEU A CA 1
ATOM 1417 C C . LEU A 1 184 ? 26.605 5.424 -17.952 1.00 98.38 184 LEU A C 1
ATOM 1419 O O . LEU A 1 184 ? 27.265 5.550 -18.982 1.00 98.38 184 LEU A O 1
ATOM 1423 N N . ARG A 1 185 ? 26.408 6.445 -17.109 1.00 97.88 185 ARG A N 1
ATOM 1424 C CA . ARG A 1 185 ? 26.984 7.780 -17.306 1.00 97.88 185 ARG A CA 1
ATOM 1425 C C . ARG A 1 185 ? 28.508 7.753 -17.202 1.00 97.88 185 ARG A C 1
ATOM 1427 O O . ARG A 1 185 ? 29.171 8.377 -18.028 1.00 97.88 185 ARG A O 1
ATOM 1434 N N . GLY A 1 186 ? 29.050 7.007 -16.237 1.00 97.56 186 GLY A N 1
ATOM 1435 C CA . GLY A 1 186 ? 30.490 6.785 -16.095 1.00 97.56 186 GLY A CA 1
ATOM 1436 C C . GLY A 1 186 ? 31.094 6.096 -17.320 1.00 97.56 186 GLY A C 1
ATOM 1437 O O . GLY A 1 186 ? 32.072 6.586 -17.882 1.00 97.56 186 GLY A O 1
ATOM 1438 N N . LEU A 1 187 ? 30.459 5.020 -17.795 1.00 98.00 187 LEU A N 1
ATOM 1439 C CA . LEU A 1 187 ? 30.861 4.317 -19.016 1.00 98.00 187 LEU A CA 1
ATOM 1440 C C . LEU A 1 187 ? 30.809 5.226 -20.242 1.00 98.00 187 LEU A C 1
ATOM 1442 O O . LEU A 1 187 ? 31.767 5.269 -21.008 1.00 98.00 187 LEU A O 1
ATOM 1446 N N . ASN A 1 188 ? 29.728 5.987 -20.416 1.00 98.06 188 ASN A N 1
ATOM 1447 C CA . ASN A 1 188 ? 29.596 6.913 -21.536 1.00 98.06 188 ASN A CA 1
ATOM 1448 C C . ASN A 1 188 ? 30.699 7.982 -21.518 1.00 98.06 188 ASN A C 1
ATOM 1450 O O . ASN A 1 188 ? 31.261 8.310 -22.559 1.00 98.06 188 ASN A O 1
ATOM 1454 N N . HIS A 1 189 ? 31.053 8.497 -20.338 1.00 97.31 189 HIS A N 1
ATOM 1455 C CA . HIS A 1 189 ? 32.140 9.463 -20.210 1.00 97.31 189 HIS A CA 1
ATOM 1456 C C . HIS A 1 189 ? 33.504 8.844 -20.550 1.00 97.31 189 HIS A C 1
ATOM 1458 O O . HIS A 1 189 ? 34.252 9.431 -21.329 1.00 97.31 189 HIS A O 1
ATOM 1464 N N . SER A 1 190 ? 33.793 7.640 -20.038 1.00 97.69 190 SER A N 1
ATOM 1465 C CA . SER A 1 190 ? 35.029 6.907 -20.346 1.00 97.69 190 SER A CA 1
ATOM 1466 C C . SER A 1 190 ? 35.146 6.600 -21.837 1.00 97.69 190 SER A C 1
ATOM 1468 O O . SER A 1 190 ? 36.149 6.929 -22.457 1.00 97.69 190 SER A O 1
ATOM 1470 N N . LEU A 1 191 ? 34.094 6.045 -22.444 1.00 98.25 191 LEU A N 1
ATOM 1471 C CA . LEU A 1 191 ? 34.081 5.725 -23.870 1.00 98.25 191 LEU A CA 1
ATOM 1472 C C . LEU A 1 191 ? 34.193 6.984 -24.729 1.00 98.25 191 LEU A C 1
ATOM 1474 O O . LEU A 1 191 ? 34.931 6.994 -25.710 1.00 98.25 191 LEU A O 1
ATOM 1478 N N . SER A 1 192 ? 33.501 8.065 -24.361 1.00 98.31 192 SER A N 1
ATOM 1479 C CA . SER A 1 192 ? 33.622 9.342 -25.065 1.00 98.31 192 SER A CA 1
ATOM 1480 C C . SER A 1 192 ? 35.047 9.894 -24.992 1.00 98.31 192 SER A C 1
ATOM 1482 O O . SER A 1 192 ? 35.535 10.441 -25.983 1.00 98.31 192 SER A O 1
ATOM 1484 N N . TYR A 1 193 ? 35.709 9.764 -23.840 1.00 97.94 193 TYR A N 1
ATOM 1485 C CA . TYR A 1 193 ? 37.104 10.154 -23.664 1.00 97.94 193 TYR A CA 1
ATOM 1486 C C . TYR A 1 193 ? 38.037 9.298 -24.530 1.00 97.94 193 TYR A C 1
ATOM 1488 O O . TYR A 1 193 ? 38.834 9.843 -25.294 1.00 97.94 193 TYR A O 1
ATOM 1496 N N . ASP A 1 194 ? 37.888 7.974 -24.485 1.00 98.25 194 ASP A N 1
ATOM 1497 C CA . ASP A 1 194 ? 38.708 7.041 -25.260 1.00 98.25 194 ASP A CA 1
ATOM 1498 C C . ASP A 1 194 ? 38.545 7.264 -26.766 1.00 98.25 194 ASP A C 1
ATOM 1500 O O . ASP A 1 194 ? 39.530 7.319 -27.503 1.00 98.25 194 ASP A O 1
ATOM 1504 N N . VAL A 1 195 ? 37.314 7.475 -27.240 1.00 98.25 195 VAL A N 1
ATOM 1505 C CA . VAL A 1 195 ? 37.035 7.805 -28.645 1.00 98.25 195 VAL A CA 1
ATOM 1506 C C . VAL A 1 195 ? 37.703 9.121 -29.044 1.00 98.25 195 VAL A C 1
ATOM 1508 O O . VAL A 1 195 ? 38.288 9.204 -30.127 1.00 98.25 195 VAL A O 1
ATOM 1511 N N . ALA A 1 196 ? 37.665 10.144 -28.185 1.00 97.75 196 ALA A N 1
ATOM 1512 C CA . ALA A 1 196 ? 38.338 11.414 -28.448 1.00 97.75 196 ALA A CA 1
ATOM 1513 C C . ALA A 1 196 ? 39.866 11.247 -28.512 1.00 97.75 196 ALA A C 1
ATOM 1515 O O . ALA A 1 196 ? 40.502 11.761 -29.434 1.00 97.75 196 ALA A O 1
ATOM 1516 N N . LEU A 1 197 ? 40.449 10.472 -27.595 1.00 97.62 197 LEU A N 1
ATOM 1517 C CA . LEU A 1 197 ? 41.880 10.174 -27.570 1.00 97.62 197 LEU A CA 1
ATOM 1518 C C . LEU A 1 197 ? 42.322 9.353 -28.788 1.00 97.62 197 LEU A C 1
ATOM 1520 O O . LEU A 1 197 ? 43.365 9.611 -29.388 1.00 97.62 197 LEU A O 1
ATOM 1524 N N . HIS A 1 198 ? 41.535 8.359 -29.190 1.00 98.12 198 HIS A N 1
ATOM 1525 C CA . HIS A 1 198 ? 41.811 7.605 -30.406 1.00 98.12 198 HIS A CA 1
ATOM 1526 C C . HIS A 1 198 ? 41.703 8.485 -31.646 1.00 98.12 198 HIS A C 1
ATOM 1528 O O . HIS A 1 198 ? 42.526 8.361 -32.553 1.00 98.12 198 HIS A O 1
ATOM 1534 N N . ARG A 1 199 ? 40.741 9.413 -31.680 1.00 98.12 199 ARG A N 1
ATOM 1535 C CA . ARG A 1 199 ? 40.594 10.361 -32.785 1.00 98.12 199 ARG A CA 1
ATOM 1536 C C . ARG A 1 199 ? 41.838 11.231 -32.959 1.00 98.12 199 ARG A C 1
ATOM 1538 O O . ARG A 1 199 ? 42.283 11.375 -34.095 1.00 98.12 199 ARG A O 1
ATOM 1545 N N . THR A 1 200 ? 42.416 11.761 -31.880 1.00 97.56 200 THR A N 1
ATOM 1546 C CA . THR A 1 200 ? 43.646 12.570 -31.964 1.00 97.56 200 THR A CA 1
ATOM 1547 C C . THR A 1 200 ? 44.848 11.724 -32.379 1.00 97.56 200 THR A C 1
ATOM 1549 O O . THR A 1 200 ? 45.531 12.064 -33.339 1.00 97.56 200 THR A O 1
ATOM 1552 N N . ARG A 1 201 ? 45.038 10.543 -31.777 1.00 98.19 201 ARG A N 1
ATOM 1553 C CA . ARG A 1 201 ? 46.125 9.619 -32.158 1.00 98.19 201 ARG A CA 1
ATOM 1554 C C . ARG A 1 201 ? 46.061 9.199 -33.626 1.00 98.19 201 ARG A C 1
ATOM 1556 O O . ARG A 1 201 ? 47.088 9.113 -34.292 1.00 98.19 201 ARG A O 1
ATOM 1563 N N . LEU A 1 202 ? 44.862 8.934 -34.146 1.00 97.88 202 LEU A N 1
ATOM 1564 C CA . LEU A 1 202 ? 44.673 8.600 -35.559 1.00 97.88 202 LEU A CA 1
ATOM 1565 C C . LEU A 1 202 ? 44.975 9.790 -36.480 1.00 97.88 202 LEU A C 1
ATOM 1567 O O . LEU A 1 202 ? 45.460 9.581 -37.593 1.00 97.88 202 LEU A O 1
ATOM 1571 N N . GLN A 1 203 ? 44.704 11.023 -36.044 1.00 97.88 203 GLN A N 1
ATOM 1572 C CA . GLN A 1 203 ? 45.098 12.230 -36.776 1.00 97.88 203 GLN A CA 1
ATOM 1573 C C . GLN A 1 203 ? 46.624 12.388 -36.801 1.00 97.88 203 GLN A C 1
ATOM 1575 O O . GLN A 1 203 ? 47.182 12.587 -37.880 1.00 97.88 203 GLN A O 1
ATOM 1580 N N . ASP A 1 204 ? 47.299 12.200 -35.668 1.00 98.00 204 ASP A N 1
ATOM 1581 C CA . ASP A 1 204 ? 48.763 12.280 -35.577 1.00 98.00 204 ASP A CA 1
ATOM 1582 C C . ASP A 1 204 ? 49.442 11.215 -36.445 1.00 98.00 204 ASP A C 1
ATOM 1584 O O . ASP A 1 204 ? 50.331 11.517 -37.244 1.00 98.00 204 ASP A O 1
ATOM 1588 N N . LEU A 1 205 ? 48.974 9.965 -36.362 1.00 98.00 205 LEU A N 1
ATOM 1589 C CA . LEU A 1 205 ? 49.473 8.874 -37.200 1.00 98.00 205 LEU A CA 1
ATOM 1590 C C . LEU A 1 205 ? 49.272 9.163 -38.687 1.00 98.00 205 LEU A C 1
ATOM 1592 O O . LEU A 1 205 ? 50.160 8.880 -39.488 1.00 98.00 205 LEU A O 1
ATOM 1596 N N . ARG A 1 206 ? 48.140 9.759 -39.073 1.00 98.25 206 ARG A N 1
ATOM 1597 C CA . ARG A 1 206 ? 47.899 10.155 -40.466 1.00 98.25 206 ARG A CA 1
ATOM 1598 C C . ARG A 1 206 ? 48.942 11.164 -40.951 1.00 98.25 206 ARG A C 1
ATOM 1600 O O . ARG A 1 206 ? 49.446 11.009 -42.061 1.00 98.25 206 ARG A O 1
ATOM 1607 N N . VAL A 1 207 ? 49.279 12.164 -40.135 1.00 97.62 207 VAL A N 1
ATOM 1608 C CA . VAL A 1 207 ? 50.313 13.161 -40.463 1.00 97.62 207 VAL A CA 1
ATOM 1609 C C . VAL A 1 207 ? 51.688 12.502 -40.571 1.00 97.62 207 VAL A C 1
ATOM 1611 O O . VAL A 1 207 ? 52.393 12.725 -41.553 1.00 97.62 207 VAL A O 1
ATOM 1614 N N . LEU A 1 208 ? 52.049 11.639 -39.618 1.00 98.38 208 LEU A N 1
ATOM 1615 C CA . LEU A 1 208 ? 53.322 10.913 -39.637 1.00 98.38 208 LEU A CA 1
ATOM 1616 C C . LEU A 1 208 ? 53.471 10.035 -40.882 1.00 98.38 208 LEU A C 1
ATOM 1618 O O . LEU A 1 208 ? 54.510 10.073 -41.537 1.00 98.38 208 LEU A O 1
ATOM 1622 N N . VAL A 1 209 ? 52.429 9.279 -41.242 1.00 98.06 209 VAL A N 1
ATOM 1623 C CA . VAL A 1 209 ? 52.424 8.443 -42.451 1.00 98.06 209 VAL A CA 1
ATOM 1624 C C . VAL A 1 209 ? 52.532 9.304 -43.708 1.00 98.06 209 VAL A C 1
ATOM 1626 O O . VAL A 1 209 ? 53.293 8.959 -44.612 1.00 98.06 209 VAL A O 1
ATOM 1629 N N . SER A 1 210 ? 51.824 10.439 -43.759 1.00 98.06 210 SER A N 1
ATOM 1630 C CA . SER A 1 210 ? 51.939 11.394 -44.865 1.00 98.06 210 SER A CA 1
ATOM 1631 C C . SER A 1 210 ? 53.384 11.867 -45.020 1.00 98.06 210 SER A C 1
ATOM 1633 O O . SER A 1 210 ? 53.966 11.679 -46.086 1.00 98.06 210 SER A O 1
ATOM 1635 N N . ASN A 1 211 ? 54.002 12.370 -43.951 1.00 97.44 211 ASN A N 1
ATOM 1636 C CA . ASN A 1 211 ? 55.385 12.854 -43.969 1.00 97.44 211 ASN A CA 1
ATOM 1637 C C . ASN A 1 211 ? 56.376 11.754 -44.368 1.00 97.44 211 ASN A C 1
ATOM 1639 O O . ASN A 1 211 ? 57.188 11.957 -45.267 1.00 97.44 211 ASN A O 1
ATOM 1643 N N . ALA A 1 212 ? 56.257 10.558 -43.786 1.00 97.31 212 ALA A N 1
ATOM 1644 C CA . ALA A 1 212 ? 57.102 9.420 -44.139 1.00 97.31 212 ALA A CA 1
ATOM 1645 C C . ALA A 1 212 ? 56.961 9.031 -45.620 1.00 97.31 212 ALA A C 1
ATOM 1647 O O . ALA A 1 212 ? 57.949 8.703 -46.283 1.00 97.31 212 ALA A O 1
ATOM 1648 N N . SER A 1 213 ? 55.744 9.095 -46.170 1.00 97.31 213 SER A N 1
ATOM 1649 C CA . SER A 1 213 ? 55.510 8.847 -47.594 1.00 97.31 213 SER A CA 1
ATOM 1650 C C . SER A 1 213 ? 56.164 9.913 -48.481 1.00 97.31 213 SER A C 1
ATOM 1652 O O . SER A 1 213 ? 56.737 9.581 -49.526 1.00 97.31 213 SER A O 1
ATOM 1654 N N . GLU A 1 214 ? 56.155 11.179 -48.050 1.00 97.38 214 GLU A N 1
ATOM 1655 C CA . GLU A 1 214 ? 56.833 12.260 -48.758 1.00 97.38 214 GLU A CA 1
ATOM 1656 C C . GLU A 1 214 ? 58.347 12.106 -48.737 1.00 97.38 214 GLU A C 1
ATOM 1658 O O . GLU A 1 214 ? 58.988 12.233 -49.781 1.00 97.38 214 GLU A O 1
ATOM 1663 N N . ASP A 1 215 ? 58.911 11.798 -47.573 1.00 98.12 215 ASP A N 1
ATOM 1664 C CA . ASP A 1 215 ? 60.344 11.595 -47.406 1.00 98.12 215 ASP A CA 1
ATOM 1665 C C . ASP A 1 215 ? 60.813 10.390 -48.217 1.00 98.12 215 ASP A C 1
ATOM 1667 O O . ASP A 1 215 ? 61.804 10.482 -48.939 1.00 98.12 215 ASP A O 1
ATOM 1671 N N . THR A 1 216 ? 60.036 9.303 -48.235 1.00 97.62 216 THR A N 1
ATOM 1672 C CA . THR A 1 216 ? 60.301 8.141 -49.098 1.00 97.62 216 THR A CA 1
ATOM 1673 C C . THR A 1 216 ? 60.335 8.534 -50.578 1.00 97.62 216 THR A C 1
ATOM 1675 O O . THR A 1 216 ? 61.164 8.040 -51.344 1.00 97.62 216 THR A O 1
ATOM 1678 N N . ARG A 1 217 ? 59.437 9.424 -51.016 1.00 97.69 217 ARG A N 1
ATOM 1679 C CA . ARG A 1 217 ? 59.412 9.933 -52.395 1.00 97.69 217 ARG A CA 1
ATOM 1680 C C . ARG A 1 217 ? 60.609 10.843 -52.685 1.00 97.69 217 ARG A C 1
ATOM 1682 O O . ARG A 1 217 ? 61.216 10.695 -53.742 1.00 97.69 217 ARG A O 1
ATOM 1689 N N . ARG A 1 218 ? 60.970 11.752 -51.773 1.00 97.44 218 ARG A N 1
ATOM 1690 C CA . ARG A 1 218 ? 62.151 12.630 -51.907 1.00 97.44 218 ARG A CA 1
ATOM 1691 C C . ARG A 1 218 ? 63.439 11.814 -51.982 1.00 97.44 218 ARG A C 1
ATOM 1693 O O . ARG A 1 218 ? 64.266 12.061 -52.853 1.00 97.44 218 ARG A O 1
ATOM 1700 N N . LEU A 1 219 ? 63.567 10.803 -51.126 1.00 97.31 219 LEU A N 1
ATOM 1701 C CA . LEU A 1 219 ? 64.728 9.923 -51.078 1.00 97.31 219 LEU A CA 1
ATOM 1702 C C . LEU A 1 219 ? 64.854 9.087 -52.356 1.00 97.31 219 LEU A C 1
ATOM 1704 O O . LEU A 1 219 ? 65.948 8.973 -52.897 1.00 97.31 219 LEU A O 1
ATOM 1708 N N . ARG A 1 220 ? 63.736 8.587 -52.905 1.00 97.38 220 ARG A N 1
ATOM 1709 C CA . ARG A 1 220 ? 63.722 7.938 -54.228 1.00 97.38 220 ARG A CA 1
ATOM 1710 C C . ARG A 1 220 ? 64.191 8.871 -55.343 1.00 97.38 220 ARG A C 1
ATOM 1712 O O . ARG A 1 220 ? 65.001 8.455 -56.163 1.00 97.38 220 ARG A O 1
ATOM 1719 N N . LEU A 1 221 ? 63.720 10.119 -55.374 1.00 97.50 221 LEU A N 1
ATOM 1720 C CA . LEU A 1 221 ? 64.161 11.099 -56.375 1.00 97.50 221 LEU A CA 1
ATOM 1721 C C . LEU A 1 221 ? 65.660 11.404 -56.255 1.00 97.50 221 LEU A C 1
ATOM 1723 O O . LEU A 1 221 ? 66.363 11.404 -57.262 1.00 97.50 221 LEU A O 1
ATOM 1727 N N . ALA A 1 222 ? 66.157 11.608 -55.032 1.00 97.00 222 ALA A N 1
ATOM 1728 C CA . ALA A 1 222 ? 67.579 11.816 -54.777 1.00 97.00 222 ALA A CA 1
ATOM 1729 C C . ALA A 1 222 ? 68.420 10.599 -55.196 1.00 97.00 222 ALA A C 1
ATOM 1731 O O . ALA A 1 222 ? 69.470 10.761 -55.811 1.00 97.00 222 ALA A O 1
ATOM 1732 N N . HIS A 1 223 ? 67.935 9.385 -54.920 1.00 97.62 223 HIS A N 1
ATOM 1733 C CA . HIS A 1 223 ? 68.596 8.148 -55.322 1.00 97.62 223 HIS A CA 1
ATOM 1734 C C . HIS A 1 223 ? 68.700 8.024 -56.846 1.00 97.62 223 HIS A C 1
ATOM 1736 O O . HIS A 1 223 ? 69.794 7.821 -57.358 1.00 97.62 223 HIS A O 1
ATOM 1742 N N . VAL A 1 224 ? 67.601 8.242 -57.576 1.00 98.00 224 VAL A N 1
ATOM 1743 C CA . VAL A 1 224 ? 67.602 8.237 -59.050 1.00 98.00 224 VAL A CA 1
ATOM 1744 C C . VAL A 1 224 ? 68.543 9.310 -59.612 1.00 98.00 224 VAL A C 1
ATOM 1746 O O . VAL A 1 224 ? 69.266 9.053 -60.573 1.00 98.00 224 VAL A O 1
ATOM 1749 N N . GLY A 1 225 ? 68.578 10.500 -59.002 1.00 97.25 225 GLY A N 1
ATOM 1750 C CA . GLY A 1 225 ? 69.518 11.560 -59.379 1.00 97.25 225 GLY A CA 1
ATOM 1751 C C . GLY A 1 225 ? 70.980 11.153 -59.175 1.00 97.25 225 GLY A C 1
ATOM 1752 O O . GLY A 1 225 ? 71.804 11.345 -60.065 1.00 97.25 225 GLY A O 1
ATOM 1753 N N . MET A 1 226 ? 71.292 10.526 -58.040 1.00 97.50 226 MET A N 1
ATOM 1754 C CA . MET A 1 226 ? 72.625 9.997 -57.747 1.00 97.50 226 MET A CA 1
ATOM 1755 C C . MET A 1 226 ? 73.019 8.871 -58.710 1.00 97.50 226 MET A C 1
ATOM 1757 O O . MET A 1 226 ? 74.147 8.854 -59.194 1.00 97.50 226 MET A O 1
ATOM 1761 N N . GLU A 1 227 ? 72.107 7.953 -59.035 1.00 97.81 227 GLU A N 1
ATOM 1762 C CA . GLU A 1 227 ? 72.356 6.913 -60.038 1.00 97.81 227 GLU A CA 1
ATOM 1763 C C . GLU A 1 227 ? 72.666 7.508 -61.414 1.00 97.81 227 GLU A C 1
ATOM 1765 O O . GLU A 1 227 ? 73.569 7.033 -62.103 1.00 97.81 227 GLU A O 1
ATOM 1770 N N . LEU A 1 228 ? 71.924 8.540 -61.827 1.00 97.00 228 LEU A N 1
ATOM 1771 C CA . LEU A 1 228 ? 72.165 9.227 -63.091 1.00 97.00 228 LEU A CA 1
ATOM 1772 C C . LEU A 1 228 ? 73.535 9.914 -63.094 1.00 97.00 228 LEU A C 1
ATOM 1774 O O . LEU A 1 228 ? 74.274 9.759 -64.065 1.00 97.00 228 LEU A O 1
ATOM 1778 N N . GLN A 1 229 ? 73.890 10.602 -62.005 1.00 97.62 229 GLN A N 1
ATOM 1779 C CA . GLN A 1 229 ? 75.207 11.217 -61.848 1.00 97.62 229 GLN A CA 1
ATOM 1780 C C . GLN A 1 229 ? 76.314 10.165 -61.950 1.00 97.62 229 GLN A C 1
ATOM 1782 O O . GLN A 1 229 ? 77.232 10.315 -62.745 1.00 97.62 229 GLN A O 1
ATOM 1787 N N . LEU A 1 230 ? 76.207 9.056 -61.213 1.00 97.31 230 LEU A N 1
ATOM 1788 C CA . LEU A 1 230 ? 77.196 7.977 -61.259 1.00 97.31 230 LEU A CA 1
ATOM 1789 C C . LEU A 1 230 ? 77.334 7.378 -62.663 1.00 97.31 230 LEU A C 1
ATOM 1791 O O . LEU A 1 230 ? 78.448 7.100 -63.097 1.00 97.31 230 LEU A O 1
ATOM 1795 N N . LYS A 1 231 ? 76.228 7.209 -63.400 1.00 96.75 231 LYS A N 1
ATOM 1796 C CA . LYS A 1 231 ? 76.266 6.761 -64.802 1.00 96.75 231 LYS A CA 1
ATOM 1797 C C . LYS A 1 231 ? 77.003 7.756 -65.702 1.00 96.75 231 LYS A C 1
ATOM 1799 O O . LYS A 1 231 ? 77.750 7.322 -66.576 1.00 96.75 231 LYS A O 1
ATOM 1804 N N . GLN A 1 232 ? 76.815 9.060 -65.495 1.00 96.88 232 GLN A N 1
ATOM 1805 C CA . GLN A 1 232 ? 77.534 10.104 -66.234 1.00 96.88 232 GLN A CA 1
ATOM 1806 C C . GLN A 1 232 ? 79.033 10.095 -65.908 1.00 96.88 232 GLN A C 1
ATOM 1808 O O . GLN A 1 232 ? 79.847 10.087 -66.828 1.00 96.88 232 GLN A O 1
ATOM 1813 N N . GLU A 1 233 ? 79.402 10.015 -64.627 1.00 97.31 233 GLU A N 1
ATOM 1814 C CA . GLU A 1 233 ? 80.804 9.922 -64.192 1.00 97.31 233 GLU A CA 1
ATOM 1815 C C . GLU A 1 233 ? 81.492 8.667 -64.740 1.00 97.31 233 GLU A C 1
ATOM 1817 O O . GLU A 1 233 ? 82.603 8.735 -65.262 1.00 97.31 233 GLU A O 1
ATOM 1822 N N . LEU A 1 234 ? 80.814 7.517 -64.698 1.00 96.62 234 LEU A N 1
ATOM 1823 C CA . LEU A 1 234 ? 81.316 6.275 -65.288 1.00 96.62 234 LEU A CA 1
ATOM 1824 C C . LEU A 1 234 ? 81.500 6.390 -66.805 1.00 96.62 234 LEU A C 1
ATOM 1826 O O . LEU A 1 234 ? 82.496 5.896 -67.331 1.00 96.62 234 LEU A O 1
ATOM 1830 N N . ALA A 1 235 ? 80.578 7.049 -67.514 1.00 96.19 235 ALA A N 1
ATOM 1831 C CA . ALA A 1 235 ? 80.713 7.287 -68.950 1.00 96.19 235 ALA A CA 1
ATOM 1832 C C . ALA A 1 235 ? 81.914 8.193 -69.267 1.00 96.19 235 ALA A C 1
ATOM 1834 O O . ALA A 1 235 ? 82.666 7.903 -70.199 1.00 96.19 235 ALA A O 1
ATOM 1835 N N . MET A 1 236 ? 82.131 9.244 -68.467 1.00 95.88 236 MET A N 1
ATOM 1836 C CA . MET A 1 236 ? 83.304 10.115 -68.580 1.00 95.88 236 MET A CA 1
ATOM 1837 C C . MET A 1 236 ? 84.602 9.347 -68.320 1.00 95.88 236 MET A C 1
ATOM 1839 O O . MET A 1 236 ? 85.532 9.427 -69.121 1.00 95.88 236 MET A O 1
ATOM 1843 N N . LEU A 1 237 ? 84.656 8.545 -67.255 1.00 95.94 237 LEU A N 1
ATOM 1844 C CA . LEU A 1 237 ? 85.823 7.725 -66.939 1.00 95.94 237 LEU A CA 1
ATOM 1845 C C . LEU A 1 237 ? 86.120 6.708 -68.049 1.00 95.94 237 LEU A C 1
ATOM 1847 O O . LEU A 1 237 ? 87.276 6.538 -68.432 1.00 95.94 237 LEU A O 1
ATOM 1851 N N . ASN A 1 238 ? 85.090 6.063 -68.600 1.00 95.50 238 ASN A N 1
ATOM 1852 C CA . ASN A 1 238 ? 85.241 5.123 -69.709 1.00 95.50 238 ASN A CA 1
ATOM 1853 C C . ASN A 1 238 ? 85.789 5.812 -70.970 1.00 95.50 238 ASN A C 1
ATOM 1855 O O . ASN A 1 238 ? 86.681 5.276 -71.619 1.00 95.50 238 ASN A O 1
ATOM 1859 N N . ALA A 1 239 ? 85.318 7.026 -71.280 1.00 95.25 239 ALA A N 1
ATOM 1860 C CA . ALA A 1 239 ? 85.840 7.822 -72.390 1.00 95.25 239 ALA A CA 1
ATOM 1861 C C . ALA A 1 239 ? 87.323 8.189 -72.197 1.00 95.25 239 ALA A C 1
ATOM 1863 O O . ALA A 1 239 ? 88.115 8.021 -73.121 1.00 95.25 239 ALA A O 1
ATOM 1864 N N . VAL A 1 240 ? 87.717 8.623 -70.992 1.00 95.62 240 VAL A N 1
ATOM 1865 C CA . VAL A 1 240 ? 89.127 8.905 -70.654 1.00 95.62 240 VAL A CA 1
ATOM 1866 C C . VAL A 1 240 ? 89.986 7.644 -70.761 1.00 95.62 240 VAL A C 1
ATOM 1868 O O . VAL A 1 240 ? 91.112 7.699 -71.248 1.00 95.62 240 VAL A O 1
ATOM 1871 N N . THR A 1 241 ? 89.455 6.503 -70.324 1.00 94.56 241 THR A N 1
ATOM 1872 C CA . THR A 1 241 ? 90.165 5.218 -70.364 1.00 94.56 241 THR A CA 1
ATOM 1873 C C . THR A 1 241 ? 90.401 4.759 -71.802 1.00 94.56 241 THR A C 1
ATOM 1875 O O . THR A 1 241 ? 91.513 4.351 -72.127 1.00 94.56 241 THR A O 1
ATOM 1878 N N . GLU A 1 242 ? 89.401 4.865 -72.683 1.00 94.56 242 GLU A N 1
ATOM 1879 C CA . GLU A 1 242 ? 89.582 4.567 -74.111 1.00 94.56 242 GLU A CA 1
ATOM 1880 C C . GLU A 1 242 ? 90.532 5.562 -74.795 1.00 94.56 242 GLU A C 1
ATOM 1882 O O . GLU A 1 242 ? 91.363 5.132 -75.591 1.00 94.56 242 GLU A O 1
ATOM 1887 N N . ASP A 1 243 ? 90.488 6.859 -74.460 1.00 95.12 243 ASP A N 1
ATOM 1888 C CA . ASP A 1 243 ? 91.437 7.856 -74.991 1.00 95.12 243 ASP A CA 1
ATOM 1889 C C . ASP A 1 243 ? 92.887 7.544 -74.584 1.00 95.12 243 ASP A C 1
ATOM 1891 O O . ASP A 1 243 ? 93.790 7.547 -75.420 1.00 95.12 243 ASP A O 1
ATOM 1895 N N . LEU A 1 244 ? 93.117 7.198 -73.311 1.00 94.38 244 LEU A N 1
ATOM 1896 C CA . LEU A 1 244 ? 94.424 6.739 -72.830 1.00 94.38 244 LEU A CA 1
ATOM 1897 C C . LEU A 1 244 ? 94.869 5.460 -73.544 1.00 94.38 244 LEU A C 1
ATOM 1899 O O . LEU A 1 244 ? 96.010 5.376 -73.990 1.00 94.38 244 LEU A O 1
ATOM 1903 N N . ARG A 1 245 ? 93.965 4.490 -73.717 1.00 93.31 245 ARG A N 1
ATOM 1904 C CA . ARG A 1 245 ? 94.252 3.229 -74.414 1.00 93.31 245 ARG A CA 1
ATOM 1905 C C . ARG A 1 245 ? 94.630 3.454 -75.878 1.00 93.31 245 ARG A C 1
ATOM 1907 O O . ARG A 1 245 ? 95.538 2.792 -76.382 1.00 93.31 245 ARG A O 1
ATOM 1914 N N . LEU A 1 246 ? 93.953 4.383 -76.553 1.00 92.31 246 LEU A N 1
ATOM 1915 C CA . LEU A 1 246 ? 94.282 4.806 -77.914 1.00 92.31 246 LEU A CA 1
ATOM 1916 C C . LEU A 1 246 ? 95.659 5.470 -77.961 1.00 92.31 246 LEU A C 1
ATOM 1918 O O . LEU A 1 246 ? 96.481 5.083 -78.788 1.00 92.31 246 LEU A O 1
ATOM 1922 N N . LYS A 1 247 ? 95.958 6.385 -77.034 1.00 93.81 247 LYS A N 1
ATOM 1923 C CA . LYS A 1 247 ? 97.283 7.016 -76.945 1.00 93.81 247 LYS A CA 1
ATOM 1924 C C . LYS A 1 247 ? 98.392 6.007 -76.679 1.00 93.81 247 LYS A C 1
ATOM 1926 O O . LYS A 1 247 ? 99.438 6.079 -77.315 1.00 93.81 247 LYS A O 1
ATOM 1931 N N . ASP A 1 248 ? 98.195 5.054 -75.776 1.00 92.25 248 ASP A N 1
ATOM 1932 C CA . ASP A 1 248 ? 99.174 3.994 -75.512 1.00 92.25 248 ASP A CA 1
ATOM 1933 C C . ASP A 1 248 ? 99.413 3.126 -76.753 1.00 92.25 248 ASP A C 1
ATOM 1935 O O . ASP A 1 248 ? 100.549 2.747 -77.054 1.00 92.25 248 ASP A O 1
ATOM 1939 N N . TRP A 1 249 ? 98.355 2.846 -77.517 1.00 90.88 249 TRP A N 1
ATOM 1940 C CA . TRP A 1 249 ? 98.453 2.127 -78.783 1.00 90.88 249 TRP A CA 1
ATOM 1941 C C . TRP A 1 249 ? 99.212 2.926 -79.853 1.00 90.88 249 TRP A C 1
ATOM 1943 O O . TRP A 1 249 ? 100.101 2.376 -80.505 1.00 90.88 249 TRP A O 1
ATOM 1953 N N . GLU A 1 250 ? 98.937 4.224 -79.995 1.00 91.81 250 GLU A N 1
ATOM 1954 C CA . GLU A 1 250 ? 99.665 5.120 -80.902 1.00 91.81 250 GLU A CA 1
ATOM 1955 C C . GLU A 1 250 ? 101.152 5.220 -80.534 1.00 91.81 250 GLU A C 1
ATOM 1957 O O . GLU A 1 250 ? 102.014 5.084 -81.406 1.00 91.81 250 GLU A O 1
ATOM 1962 N N . HIS A 1 251 ? 101.477 5.369 -79.245 1.00 87.50 251 HIS A N 1
ATOM 1963 C CA . HIS A 1 251 ? 102.859 5.330 -78.760 1.00 87.50 251 HIS A CA 1
ATOM 1964 C C . HIS A 1 251 ? 103.518 3.976 -79.038 1.00 87.50 251 HIS A C 1
ATOM 1966 O O . HIS A 1 251 ? 104.667 3.931 -79.477 1.00 87.50 251 HIS A O 1
ATOM 1972 N N . SER A 1 252 ? 102.805 2.865 -78.830 1.00 86.62 252 SER A N 1
ATOM 1973 C CA . SER A 1 252 ? 103.304 1.522 -79.145 1.00 86.62 252 SER A CA 1
ATOM 1974 C C . SER A 1 252 ? 103.622 1.371 -80.634 1.00 86.62 252 SER A C 1
ATOM 1976 O O . SER A 1 252 ? 104.668 0.825 -80.989 1.00 86.62 252 SER A O 1
ATOM 1978 N N . ILE A 1 253 ? 102.776 1.915 -81.515 1.00 82.25 253 ILE A N 1
ATOM 1979 C CA . ILE A 1 253 ? 103.030 1.969 -82.959 1.00 82.25 253 ILE A CA 1
ATOM 1980 C C . ILE A 1 253 ? 104.235 2.846 -83.279 1.00 82.25 253 ILE A C 1
ATOM 1982 O O . ILE A 1 253 ? 105.087 2.427 -84.060 1.00 82.25 253 ILE A O 1
ATOM 1986 N N . ALA A 1 254 ? 104.343 4.031 -82.677 1.00 78.94 254 ALA A N 1
ATOM 1987 C CA . ALA A 1 254 ? 105.483 4.919 -82.878 1.00 78.94 254 ALA A CA 1
ATOM 1988 C C . ALA A 1 254 ? 106.801 4.235 -82.469 1.00 78.94 254 ALA A C 1
ATOM 1990 O O . ALA A 1 254 ? 107.760 4.229 -83.240 1.00 78.94 254 ALA A O 1
ATOM 1991 N N . LEU A 1 255 ? 106.825 3.564 -81.314 1.00 75.56 255 LEU A N 1
ATOM 1992 C CA . LEU A 1 255 ? 107.963 2.766 -80.847 1.00 75.56 255 LEU A CA 1
ATOM 1993 C C . LEU A 1 255 ? 108.251 1.567 -81.768 1.00 75.56 255 LEU A C 1
ATOM 1995 O O . LEU A 1 255 ? 109.414 1.264 -82.055 1.00 75.56 255 LEU A O 1
ATOM 1999 N N . ARG A 1 256 ? 107.215 0.898 -82.292 1.00 74.12 256 ARG A N 1
ATOM 2000 C CA . ARG A 1 256 ? 107.376 -0.163 -83.298 1.00 74.12 256 ARG A CA 1
ATOM 2001 C C . ARG A 1 256 ? 107.976 0.362 -84.594 1.00 74.12 256 ARG A C 1
ATOM 2003 O O . ARG A 1 256 ? 108.872 -0.272 -85.130 1.00 74.12 256 ARG A O 1
ATOM 2010 N N . ASN A 1 257 ? 107.542 1.519 -85.077 1.00 67.94 257 ASN A N 1
ATOM 2011 C CA . ASN A 1 257 ? 108.092 2.130 -86.285 1.00 67.94 257 ASN A CA 1
ATOM 2012 C C . ASN A 1 257 ? 109.550 2.566 -86.094 1.00 67.94 257 ASN A C 1
ATOM 2014 O O . ASN A 1 257 ? 110.342 2.431 -87.020 1.00 67.94 257 ASN A O 1
ATOM 2018 N N . ILE A 1 258 ? 109.936 3.003 -84.892 1.00 63.56 258 ILE A N 1
ATOM 2019 C CA . ILE A 1 258 ? 111.337 3.306 -84.554 1.00 63.56 258 ILE A CA 1
ATOM 2020 C C . ILE A 1 258 ? 112.186 2.026 -84.470 1.00 63.56 258 ILE A C 1
ATOM 2022 O O . ILE A 1 258 ? 113.326 2.019 -84.915 1.00 63.56 258 ILE A O 1
ATOM 2026 N N . SER A 1 259 ? 111.647 0.919 -83.953 1.00 59.59 259 SER A N 1
ATOM 2027 C CA . SER A 1 259 ? 112.360 -0.376 -83.935 1.00 59.59 259 SER A CA 1
ATOM 2028 C C . SER A 1 259 ? 112.390 -1.081 -85.302 1.00 59.59 259 SER A C 1
ATOM 2030 O O . SER A 1 259 ? 113.351 -1.788 -85.603 1.00 59.59 259 SER A O 1
ATOM 2032 N N . LEU A 1 260 ? 111.385 -0.857 -86.158 1.00 56.59 260 LEU A N 1
ATOM 2033 C CA . LEU A 1 260 ? 111.365 -1.254 -87.574 1.00 56.59 260 LEU A CA 1
ATOM 2034 C C . LEU A 1 260 ? 112.215 -0.336 -88.456 1.00 56.59 260 LEU A C 1
ATOM 2036 O O . LEU A 1 260 ? 112.621 -0.768 -89.538 1.00 56.59 260 LEU A O 1
ATOM 2040 N N . ALA A 1 261 ? 112.532 0.884 -88.003 1.00 53.06 261 ALA A N 1
ATOM 2041 C CA . ALA A 1 261 ? 113.611 1.697 -88.550 1.00 53.06 261 ALA A CA 1
ATOM 2042 C C . ALA A 1 261 ? 114.933 0.997 -88.218 1.00 53.06 261 ALA A C 1
ATOM 2044 O O . ALA A 1 261 ? 115.639 1.310 -87.267 1.00 53.06 261 ALA A O 1
ATOM 2045 N N . LYS A 1 262 ? 115.184 -0.035 -89.023 1.00 48.38 262 LYS A N 1
ATOM 2046 C CA . LYS A 1 262 ? 116.328 -0.924 -89.096 1.00 48.38 262 LYS A CA 1
ATOM 2047 C C . LYS A 1 262 ? 117.605 -0.165 -88.751 1.00 48.38 262 LYS A C 1
ATOM 2049 O O . LYS A 1 262 ? 118.236 0.440 -89.618 1.00 48.38 262 LYS A O 1
ATOM 2054 N N . GLY A 1 263 ? 117.981 -0.230 -87.475 1.00 51.66 263 GLY A N 1
ATOM 2055 C CA . GLY A 1 263 ? 119.348 0.028 -87.062 1.00 51.66 263 GLY A CA 1
ATOM 2056 C C . GLY A 1 263 ? 120.279 -0.870 -87.886 1.00 51.66 263 GLY A C 1
ATOM 2057 O O . GLY A 1 263 ? 119.858 -1.954 -88.316 1.00 51.66 263 GLY A O 1
ATOM 2058 N N . PRO A 1 264 ? 121.512 -0.419 -88.174 1.00 48.69 264 PRO A N 1
ATOM 2059 C CA . PRO A 1 264 ? 122.477 -1.208 -88.929 1.00 48.69 264 PRO A CA 1
ATOM 2060 C C . PRO A 1 264 ? 122.570 -2.627 -88.345 1.00 48.69 264 PRO A C 1
ATOM 2062 O O . PRO A 1 264 ? 122.410 -2.775 -87.131 1.00 48.69 264 PRO A O 1
ATOM 2065 N N . PRO A 1 265 ? 122.783 -3.661 -89.184 1.00 51.97 265 PRO A N 1
ATOM 2066 C CA . PRO A 1 265 ? 122.828 -5.053 -88.750 1.00 51.97 265 PRO A CA 1
ATOM 2067 C C . PRO A 1 265 ? 123.665 -5.196 -87.479 1.00 51.97 265 PRO A C 1
ATOM 2069 O O . PRO A 1 265 ? 124.877 -4.983 -87.504 1.00 51.97 265 PRO A O 1
ATOM 2072 N N . GLY A 1 266 ? 123.007 -5.516 -86.362 1.00 51.12 266 GLY A N 1
ATOM 2073 C CA . GLY A 1 266 ? 123.714 -5.901 -85.150 1.00 51.12 266 GLY A CA 1
ATOM 2074 C C . GLY A 1 266 ? 124.578 -7.129 -85.457 1.00 51.12 266 GLY A C 1
ATOM 2075 O O . GLY A 1 266 ? 124.168 -7.958 -86.280 1.00 51.12 266 GLY A O 1
ATOM 2076 N N . PRO A 1 267 ? 125.779 -7.238 -84.863 1.00 46.94 267 PRO A N 1
ATOM 2077 C CA . PRO A 1 267 ? 126.656 -8.379 -85.078 1.00 46.94 267 PRO A CA 1
ATOM 2078 C C . PRO A 1 267 ? 125.902 -9.689 -84.831 1.00 46.94 267 PRO A C 1
ATOM 2080 O O . PRO A 1 267 ? 125.034 -9.781 -83.963 1.00 46.94 267 PRO A O 1
ATOM 2083 N N . LYS A 1 268 ? 126.218 -10.675 -85.674 1.00 47.19 268 LYS A N 1
ATOM 2084 C CA . LYS A 1 268 ? 125.660 -12.029 -85.690 1.00 47.19 268 LYS A CA 1
ATOM 2085 C C . LYS A 1 268 ? 125.601 -12.565 -84.256 1.00 47.19 268 LYS A C 1
ATOM 2087 O O . LYS A 1 268 ? 126.636 -12.648 -83.608 1.00 47.19 268 LYS A O 1
ATOM 2092 N N . GLY A 1 269 ? 124.387 -12.852 -83.785 1.00 49.28 269 GLY A N 1
ATOM 2093 C CA . GLY A 1 269 ? 124.134 -13.251 -82.405 1.00 49.28 269 GLY A CA 1
ATOM 2094 C C . GLY A 1 269 ? 124.935 -14.485 -82.009 1.00 49.28 269 GLY A C 1
ATOM 2095 O O . GLY A 1 269 ? 125.047 -15.434 -82.791 1.00 49.28 269 GLY A O 1
ATOM 2096 N N . ASP A 1 270 ? 125.472 -14.445 -80.794 1.00 47.09 270 ASP A N 1
ATOM 2097 C CA . ASP A 1 270 ? 126.075 -15.605 -80.162 1.00 47.09 270 ASP A CA 1
ATOM 2098 C C . ASP A 1 270 ? 125.025 -16.710 -79.996 1.00 47.09 270 ASP A C 1
ATOM 2100 O O . ASP A 1 270 ? 123.831 -16.466 -79.790 1.00 47.09 270 ASP A O 1
ATOM 2104 N N . GLN A 1 271 ? 125.495 -17.940 -80.178 1.00 49.22 271 GLN A N 1
ATOM 2105 C CA . GLN A 1 271 ? 124.722 -19.169 -80.088 1.00 49.22 271 GLN A CA 1
ATOM 2106 C C . GLN A 1 271 ? 123.974 -19.221 -78.750 1.00 49.22 271 GLN A C 1
ATOM 2108 O O . GLN A 1 271 ? 124.572 -1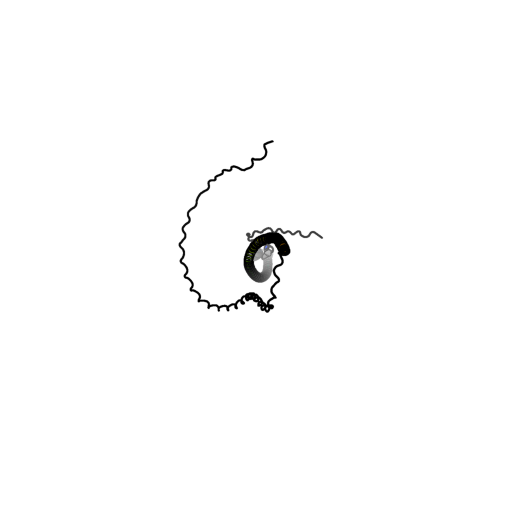9.038 -77.696 1.00 49.22 271 GLN A O 1
ATOM 2113 N N . GLY A 1 272 ? 122.658 -19.430 -78.821 1.00 49.16 272 GLY A N 1
ATOM 2114 C CA . GLY A 1 272 ? 121.774 -19.363 -77.664 1.00 49.16 272 GLY A CA 1
ATOM 2115 C C . GLY A 1 272 ? 122.173 -20.345 -76.568 1.00 49.16 272 GLY A C 1
ATOM 2116 O O . GLY A 1 272 ? 122.311 -21.541 -76.825 1.00 49.16 272 GLY A O 1
ATOM 2117 N N . ASP A 1 273 ? 122.309 -19.828 -75.350 1.00 48.91 273 ASP A N 1
ATOM 2118 C CA . ASP A 1 273 ? 122.376 -20.655 -74.154 1.00 48.91 273 ASP A CA 1
ATOM 2119 C C . ASP A 1 273 ? 121.079 -21.466 -74.023 1.00 48.91 273 ASP A C 1
ATOM 2121 O O . ASP A 1 273 ? 119.975 -20.958 -74.260 1.00 48.91 273 ASP A O 1
ATOM 2125 N N . GLU A 1 274 ? 121.223 -22.741 -73.658 1.00 52.56 274 GLU A N 1
ATOM 2126 C CA . GLU A 1 274 ? 120.118 -23.676 -73.459 1.00 52.56 274 GLU A CA 1
ATOM 2127 C C . GLU A 1 274 ? 119.040 -23.086 -72.539 1.00 52.56 274 GLU A C 1
ATOM 2129 O O . GLU A 1 274 ? 119.318 -22.446 -71.519 1.00 52.56 274 GLU A O 1
ATOM 2134 N N . GLY A 1 275 ? 117.781 -23.301 -72.929 1.00 52.59 275 GLY A N 1
ATOM 2135 C CA . GLY A 1 275 ? 116.616 -22.776 -72.233 1.00 52.59 275 GLY A CA 1
ATOM 2136 C C . GLY A 1 275 ? 116.635 -23.172 -70.763 1.00 52.59 275 GLY A C 1
ATOM 2137 O O . GLY A 1 275 ? 116.518 -24.346 -70.423 1.00 52.59 275 GLY A O 1
ATOM 2138 N N . LYS A 1 276 ? 116.762 -22.175 -69.883 1.00 53.16 276 LYS A N 1
ATOM 2139 C CA . LYS A 1 276 ? 116.604 -22.384 -68.445 1.00 53.16 276 LYS A CA 1
ATOM 2140 C C . LYS A 1 276 ? 115.212 -22.956 -68.189 1.00 53.16 276 LYS A C 1
ATOM 2142 O O . LYS A 1 276 ? 114.217 -22.406 -68.661 1.00 53.16 276 LYS A O 1
ATOM 2147 N N . GLU A 1 277 ? 115.186 -24.057 -67.449 1.00 58.50 277 GLU A N 1
ATOM 2148 C CA . GLU A 1 277 ? 113.994 -24.791 -67.040 1.00 58.50 277 GLU A CA 1
ATOM 2149 C C . GLU A 1 277 ? 112.910 -23.826 -66.530 1.00 58.50 277 GLU A C 1
ATOM 2151 O O . GLU A 1 277 ? 113.189 -22.886 -65.774 1.00 58.50 277 GLU A O 1
ATOM 2156 N N . GLY A 1 278 ? 111.678 -24.011 -67.013 1.00 57.25 278 GLY A N 1
ATOM 2157 C CA . GLY A 1 278 ? 110.556 -23.129 -66.706 1.00 57.25 278 GLY A CA 1
ATOM 2158 C C . GLY A 1 278 ? 110.390 -22.980 -65.197 1.00 57.25 278 GLY A C 1
ATOM 2159 O O . GLY A 1 278 ? 110.314 -23.970 -64.471 1.00 57.25 278 GLY A O 1
ATOM 2160 N N . ARG A 1 279 ? 110.352 -21.732 -64.716 1.00 60.28 279 ARG A N 1
ATOM 2161 C CA . ARG A 1 279 ? 110.157 -21.454 -63.289 1.00 60.28 279 ARG A CA 1
ATOM 2162 C C . ARG A 1 279 ? 108.876 -22.153 -62.806 1.00 60.28 279 ARG A C 1
ATOM 2164 O O . ARG A 1 279 ? 107.870 -22.079 -63.516 1.00 60.28 279 ARG A O 1
ATOM 2171 N N . PRO A 1 280 ? 108.885 -22.788 -61.620 1.00 67.88 280 PRO A N 1
ATOM 2172 C CA . PRO A 1 280 ? 107.693 -23.392 -61.040 1.00 67.88 280 PRO A CA 1
ATOM 2173 C C . PRO A 1 280 ? 106.517 -22.411 -61.045 1.00 67.88 280 PRO A C 1
ATOM 2175 O O . PRO A 1 280 ? 106.693 -21.227 -60.742 1.00 67.88 280 PRO A O 1
ATOM 2178 N N . GLY A 1 281 ? 105.329 -22.906 -61.401 1.00 66.19 281 GLY A N 1
ATOM 2179 C CA . GLY A 1 281 ? 104.099 -22.119 -61.386 1.00 66.19 281 GLY A CA 1
ATOM 2180 C C . GLY A 1 281 ? 103.890 -21.459 -60.023 1.00 66.19 281 GLY A C 1
ATOM 2181 O O . GLY A 1 281 ? 104.118 -22.072 -58.980 1.00 66.19 281 GLY A O 1
ATOM 2182 N N . ILE A 1 282 ? 103.489 -20.189 -60.040 1.00 67.38 282 ILE A N 1
ATOM 2183 C CA . ILE A 1 282 ? 103.261 -19.404 -58.825 1.00 67.38 282 ILE A CA 1
ATOM 2184 C C . ILE A 1 282 ? 102.165 -20.107 -58.000 1.00 67.38 282 ILE A C 1
ATOM 2186 O O . ILE A 1 282 ? 101.121 -20.444 -58.568 1.00 67.38 282 ILE A O 1
ATOM 2190 N N . PRO A 1 283 ? 102.370 -20.340 -56.689 1.00 71.88 283 PRO A N 1
ATOM 2191 C CA . PRO A 1 283 ? 101.333 -20.873 -55.814 1.00 71.88 283 PRO A CA 1
ATOM 2192 C C . PRO A 1 283 ? 100.037 -20.060 -55.924 1.00 71.88 283 PRO A C 1
ATOM 2194 O O . PRO A 1 283 ? 100.072 -18.829 -55.960 1.00 71.88 283 PRO A O 1
ATOM 2197 N N . GLY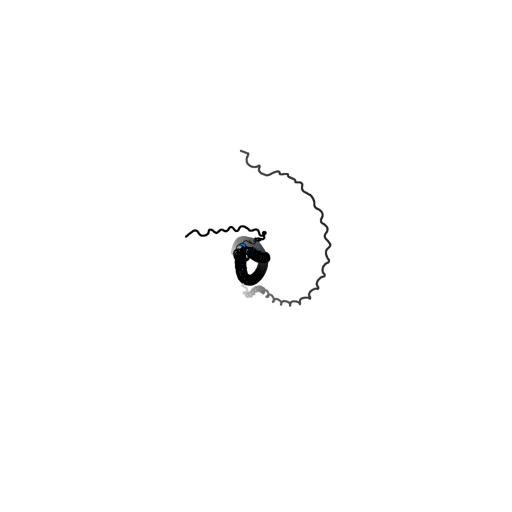 A 1 284 ? 98.898 -20.755 -55.989 1.00 68.69 284 GLY A N 1
ATOM 2198 C CA . GLY A 1 284 ? 97.581 -20.127 -56.094 1.00 68.69 284 GLY A CA 1
ATOM 2199 C C . GLY A 1 284 ? 97.318 -19.133 -54.960 1.00 68.69 284 GLY A C 1
ATOM 2200 O O . GLY A 1 284 ? 97.773 -19.324 -53.831 1.00 68.69 284 GLY A O 1
ATOM 2201 N N . LEU A 1 285 ? 96.588 -18.060 -55.276 1.00 69.44 285 LEU A N 1
ATOM 2202 C CA . LEU A 1 285 ? 96.229 -17.018 -54.314 1.00 69.44 285 LEU A CA 1
ATOM 2203 C C . LEU A 1 285 ? 95.509 -17.620 -53.089 1.00 69.44 285 LEU A C 1
ATOM 2205 O O . LEU A 1 285 ? 94.699 -18.537 -53.254 1.00 69.44 285 LEU A O 1
ATOM 2209 N N . PRO A 1 286 ? 95.765 -17.102 -51.871 1.00 74.81 286 PRO A N 1
ATOM 2210 C CA . PRO A 1 286 ? 95.055 -17.521 -50.668 1.00 74.81 286 PRO A CA 1
ATOM 2211 C C . PRO A 1 286 ? 93.537 -17.437 -50.860 1.00 74.81 286 PRO A C 1
ATOM 2213 O O . PRO A 1 286 ? 93.024 -16.431 -51.352 1.00 74.81 286 PRO A O 1
ATOM 2216 N N . GLY A 1 287 ? 92.819 -18.486 -50.453 1.00 71.06 287 GLY A N 1
ATOM 2217 C CA . GLY A 1 287 ? 91.358 -18.493 -50.473 1.00 71.06 287 GLY A CA 1
ATOM 2218 C C . GLY A 1 287 ? 90.789 -17.331 -49.655 1.00 71.06 287 GLY A C 1
ATOM 2219 O O . GLY A 1 287 ? 91.298 -17.007 -48.579 1.00 71.06 287 GLY A O 1
ATOM 2220 N N . LEU A 1 288 ? 89.740 -16.691 -50.176 1.00 70.00 288 LEU A N 1
ATOM 2221 C CA . LEU A 1 288 ? 89.052 -15.597 -49.492 1.00 70.00 288 LEU A CA 1
ATOM 2222 C C . LEU A 1 288 ? 88.596 -16.050 -48.097 1.00 70.00 288 LEU A C 1
ATOM 2224 O O . LEU A 1 288 ? 88.048 -17.140 -47.926 1.00 70.00 288 LEU A O 1
ATOM 2228 N N . ARG A 1 289 ? 88.833 -15.198 -47.094 1.00 72.75 289 ARG A N 1
ATOM 2229 C CA . ARG A 1 289 ? 88.416 -15.436 -45.708 1.00 72.75 289 ARG A CA 1
ATOM 2230 C C . ARG A 1 289 ? 86.900 -15.654 -45.679 1.00 72.75 289 ARG A C 1
ATOM 2232 O O . ARG A 1 289 ? 86.158 -14.826 -46.202 1.00 72.75 289 ARG A O 1
ATOM 2239 N N . GLY A 1 290 ? 86.463 -16.759 -45.074 1.00 71.12 290 GLY A N 1
ATOM 2240 C CA . GLY A 1 290 ? 85.043 -17.084 -44.941 1.00 71.12 290 GLY A CA 1
ATOM 2241 C C . GLY A 1 290 ? 84.262 -15.941 -44.292 1.00 71.12 290 GLY A C 1
ATOM 2242 O O . GLY A 1 290 ? 84.774 -15.263 -43.395 1.00 71.12 290 GLY A O 1
ATOM 2243 N N . LEU A 1 291 ? 83.037 -15.716 -44.773 1.00 72.00 291 LEU A N 1
ATOM 2244 C CA . LEU A 1 291 ? 82.136 -14.706 -44.224 1.00 72.00 291 LEU A CA 1
ATOM 2245 C C . LEU A 1 291 ? 81.924 -14.951 -42.717 1.00 72.00 291 LEU A C 1
ATOM 2247 O O . LEU A 1 291 ? 81.849 -16.110 -42.297 1.00 72.00 291 LEU A O 1
ATOM 2251 N N . PRO A 1 292 ? 81.833 -13.890 -41.892 1.00 74.62 292 PRO A N 1
ATOM 2252 C CA . PRO A 1 292 ? 81.456 -14.022 -40.490 1.00 74.62 292 PRO A CA 1
ATOM 2253 C C . PRO A 1 292 ? 80.150 -14.810 -40.359 1.00 74.62 292 PRO A C 1
ATOM 2255 O O . PRO A 1 292 ? 79.187 -14.525 -41.069 1.00 74.62 292 PRO A O 1
ATOM 2258 N N . GLY A 1 293 ? 80.125 -15.797 -39.460 1.00 74.81 293 GLY A N 1
ATOM 2259 C CA . GLY A 1 293 ? 78.915 -16.567 -39.177 1.00 74.81 293 GLY A CA 1
ATOM 2260 C C . GLY A 1 293 ? 77.778 -15.659 -38.709 1.00 74.81 293 GLY A C 1
ATOM 2261 O O . GLY A 1 293 ? 78.013 -14.658 -38.026 1.00 74.81 293 GLY A O 1
ATOM 2262 N N . GLU A 1 294 ? 76.549 -16.003 -39.090 1.00 69.75 294 GLU A N 1
ATOM 2263 C CA . GLU A 1 294 ? 75.363 -15.258 -38.676 1.00 69.75 294 GLU A CA 1
ATOM 2264 C C . GLU A 1 294 ? 75.272 -15.178 -37.147 1.00 69.75 294 GLU A C 1
ATOM 2266 O O . GLU A 1 294 ? 75.574 -16.131 -36.421 1.00 69.75 294 GLU A O 1
ATOM 2271 N N . ARG A 1 295 ? 74.869 -14.007 -36.643 1.00 71.50 295 ARG A N 1
ATOM 2272 C CA . ARG A 1 295 ? 74.651 -13.799 -35.212 1.00 71.50 295 ARG A CA 1
ATOM 2273 C C . ARG A 1 295 ? 73.537 -14.745 -34.760 1.00 71.50 295 ARG A C 1
ATOM 2275 O O . ARG A 1 295 ? 72.427 -14.664 -35.277 1.00 71.50 295 ARG A O 1
ATOM 2282 N N . GLY A 1 296 ? 73.836 -15.601 -33.783 1.00 72.88 296 GLY A N 1
ATOM 2283 C CA . GLY A 1 296 ? 72.854 -16.514 -33.201 1.00 72.88 296 GLY A CA 1
ATOM 2284 C C . GLY A 1 296 ? 71.596 -15.774 -32.741 1.00 72.88 296 GLY A C 1
ATOM 2285 O O . GLY A 1 296 ? 71.671 -14.650 -32.234 1.00 72.88 296 GLY A O 1
ATOM 2286 N N . THR A 1 297 ? 70.438 -16.399 -32.941 1.00 67.06 297 THR A N 1
ATOM 2287 C CA . THR A 1 297 ? 69.145 -15.859 -32.515 1.00 67.06 297 THR A CA 1
ATOM 2288 C C . THR A 1 297 ? 69.142 -15.589 -31.007 1.00 67.06 297 THR A C 1
ATOM 2290 O O . THR A 1 297 ? 69.694 -16.399 -30.255 1.00 67.06 297 THR A O 1
ATOM 2293 N N . PRO A 1 298 ? 68.513 -14.495 -30.536 1.00 74.31 298 PRO A N 1
ATOM 2294 C CA . PRO A 1 298 ? 68.327 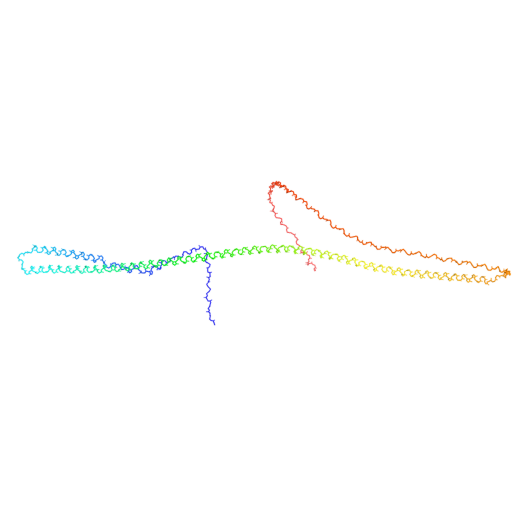-14.250 -29.110 1.00 74.31 298 PRO A CA 1
ATOM 2295 C C . PRO A 1 298 ? 67.709 -15.468 -28.415 1.00 74.31 298 PRO A C 1
ATOM 2297 O O . PRO A 1 298 ? 66.783 -16.084 -28.946 1.00 74.31 298 PRO A O 1
ATOM 2300 N N . GLY A 1 299 ? 68.229 -15.815 -27.236 1.00 73.31 299 GLY A N 1
ATOM 2301 C CA . GLY A 1 299 ? 67.664 -16.883 -26.416 1.00 73.31 299 GLY A CA 1
ATOM 2302 C C . GLY A 1 299 ? 66.208 -16.589 -26.054 1.00 73.31 299 GLY A C 1
ATOM 2303 O O . GLY A 1 299 ? 65.825 -15.431 -25.876 1.00 73.31 299 GLY A O 1
ATOM 2304 N N . LEU A 1 300 ? 65.397 -17.643 -25.956 1.00 63.84 300 LEU A N 1
ATOM 2305 C CA . LEU A 1 300 ? 64.006 -17.524 -25.530 1.00 63.84 300 LEU A CA 1
ATOM 2306 C C . LEU A 1 300 ? 63.930 -16.874 -24.135 1.00 63.84 300 LEU A C 1
ATOM 2308 O O . LEU A 1 300 ? 64.770 -17.178 -23.282 1.00 63.84 300 LEU A O 1
ATOM 2312 N N . PRO A 1 301 ? 62.934 -16.003 -23.882 1.00 73.25 301 PRO A N 1
ATOM 2313 C CA . PRO A 1 301 ? 62.668 -15.488 -22.547 1.00 73.25 301 PRO A CA 1
ATOM 2314 C C . PRO A 1 301 ? 62.530 -16.633 -21.541 1.00 73.25 301 PRO A C 1
ATOM 2316 O O . PRO A 1 301 ? 61.856 -17.629 -21.814 1.00 73.25 301 PRO A O 1
ATOM 2319 N N . GLY A 1 302 ? 63.175 -16.491 -20.382 1.00 73.94 302 GLY A N 1
ATOM 2320 C CA . GLY A 1 302 ? 63.054 -17.462 -19.299 1.00 73.94 302 GLY A CA 1
ATOM 2321 C C . GLY A 1 302 ? 61.601 -17.598 -18.821 1.00 73.94 302 GLY A C 1
ATOM 2322 O O . GLY A 1 302 ? 60.819 -16.650 -18.957 1.00 73.94 302 GLY A O 1
ATOM 2323 N N . PRO A 1 303 ? 61.221 -18.762 -18.265 1.00 66.00 303 PRO A N 1
ATOM 2324 C CA . PRO A 1 303 ? 59.891 -18.956 -17.706 1.00 66.00 303 PRO A CA 1
ATOM 2325 C C . PRO A 1 303 ? 59.605 -17.908 -16.624 1.00 66.00 303 PRO A C 1
ATOM 2327 O O . PRO A 1 303 ? 60.486 -17.528 -15.849 1.00 66.00 303 PRO A O 1
ATOM 2330 N N . LYS A 1 304 ? 58.357 -17.429 -16.593 1.00 66.06 304 LYS A N 1
ATOM 2331 C CA . LYS A 1 304 ? 57.867 -16.514 -15.561 1.00 66.06 304 LYS A CA 1
ATOM 2332 C C . LYS A 1 304 ? 58.011 -17.210 -14.203 1.00 66.06 304 LYS A C 1
ATOM 2334 O O . LYS A 1 304 ? 57.579 -18.350 -14.067 1.00 66.06 304 LYS A O 1
ATOM 2339 N N . GLY A 1 305 ? 58.651 -16.547 -13.240 1.00 67.25 305 GLY A N 1
ATOM 2340 C CA . GLY A 1 305 ? 58.775 -17.078 -11.883 1.00 67.25 305 GLY A CA 1
ATOM 2341 C C . GLY A 1 305 ? 57.400 -17.285 -11.251 1.00 67.25 305 GLY A C 1
ATOM 2342 O O . GLY A 1 305 ? 56.488 -16.497 -11.508 1.00 67.25 305 GLY A O 1
ATOM 2343 N N . ASP A 1 306 ? 57.269 -18.344 -10.454 1.00 57.25 306 ASP A N 1
ATOM 2344 C CA . ASP A 1 306 ? 56.033 -18.661 -9.744 1.00 57.25 306 ASP A CA 1
ATOM 2345 C C . ASP A 1 306 ? 55.614 -17.504 -8.830 1.00 57.25 306 ASP A C 1
ATOM 2347 O O . ASP A 1 306 ? 56.443 -16.887 -8.149 1.00 57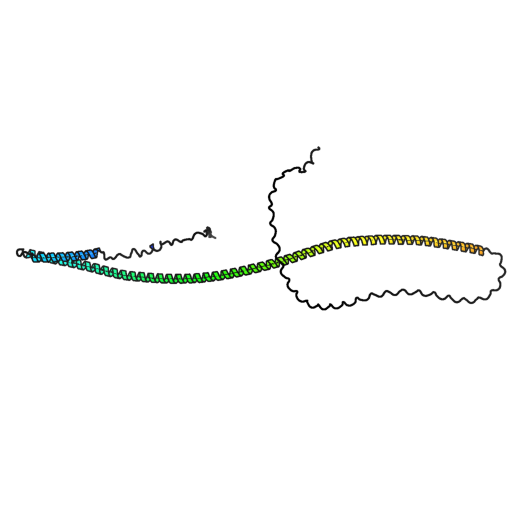.25 306 ASP A O 1
ATOM 2351 N N . ASP A 1 307 ? 54.313 -17.217 -8.814 1.00 59.41 307 ASP A N 1
ATOM 2352 C CA . ASP A 1 307 ? 53.742 -16.172 -7.974 1.00 59.41 307 ASP A CA 1
ATOM 2353 C C . ASP A 1 307 ? 54.022 -16.482 -6.492 1.00 59.41 307 ASP A C 1
ATOM 2355 O O . ASP A 1 307 ? 53.737 -17.570 -5.979 1.00 59.41 307 ASP A O 1
ATOM 2359 N N . GLY A 1 308 ? 54.606 -15.511 -5.785 1.00 60.09 308 GLY A N 1
ATOM 2360 C CA . GLY A 1 308 ? 54.897 -15.634 -4.361 1.00 60.09 308 GLY A CA 1
ATOM 2361 C C . GLY A 1 308 ? 53.620 -15.880 -3.555 1.00 60.09 308 GLY A C 1
ATOM 2362 O O . GLY A 1 308 ? 52.606 -15.210 -3.755 1.00 60.09 308 GLY A O 1
ATOM 2363 N N . LYS A 1 309 ? 53.664 -16.839 -2.621 1.00 52.16 309 LYS A N 1
ATOM 2364 C CA . LYS A 1 309 ? 52.537 -17.132 -1.724 1.00 52.16 309 LYS A CA 1
ATOM 2365 C C . LYS A 1 309 ? 52.118 -15.859 -0.983 1.00 52.16 309 LYS A C 1
ATOM 2367 O O . LYS A 1 309 ? 52.959 -15.192 -0.382 1.00 52.16 309 LYS A O 1
ATOM 2372 N N . LEU A 1 310 ? 50.819 -15.556 -1.019 1.00 52.28 310 LEU A N 1
ATOM 2373 C CA . LEU A 1 310 ? 50.222 -14.426 -0.308 1.00 52.28 310 LEU A CA 1
ATOM 2374 C C . LEU A 1 310 ? 50.629 -14.477 1.174 1.00 52.28 310 LEU A C 1
ATOM 2376 O O . LEU A 1 310 ? 50.390 -15.478 1.853 1.00 52.28 310 LEU A O 1
ATOM 2380 N N . GLY A 1 311 ? 51.257 -13.409 1.666 1.00 57.59 311 GLY A N 1
ATOM 2381 C CA . GLY A 1 311 ? 51.585 -13.272 3.083 1.00 57.59 311 GLY A CA 1
ATOM 2382 C C . GLY A 1 311 ? 50.317 -13.281 3.938 1.00 57.59 311 GLY A C 1
ATOM 2383 O O . GLY A 1 311 ? 49.282 -12.753 3.529 1.00 57.59 311 GLY A O 1
ATOM 2384 N N . ALA A 1 312 ? 50.394 -13.891 5.123 1.00 51.75 312 ALA A N 1
ATOM 2385 C CA . ALA A 1 312 ? 49.283 -13.919 6.067 1.00 51.75 312 ALA A CA 1
ATOM 2386 C C . ALA A 1 312 ? 48.818 -12.491 6.394 1.00 51.75 312 ALA A C 1
ATOM 2388 O O . ALA A 1 312 ? 49.632 -11.606 6.667 1.00 51.75 312 ALA A O 1
ATOM 2389 N N . THR A 1 313 ? 47.502 -12.273 6.358 1.00 58.16 313 THR A N 1
ATOM 2390 C CA . THR A 1 313 ? 46.879 -10.993 6.701 1.00 58.16 313 THR A CA 1
ATOM 2391 C C . THR A 1 313 ? 47.278 -10.595 8.121 1.00 58.16 313 THR A C 1
ATOM 2393 O O . THR A 1 313 ? 47.064 -11.353 9.067 1.00 58.16 313 THR A O 1
ATOM 2396 N N . GLY A 1 314 ? 47.889 -9.416 8.265 1.00 58.59 314 GLY A N 1
ATOM 2397 C CA . GLY A 1 314 ? 48.292 -8.887 9.566 1.00 58.59 314 GLY A CA 1
ATOM 2398 C C . GLY A 1 314 ? 47.091 -8.678 10.501 1.00 58.59 314 GLY A C 1
ATOM 2399 O O . GLY A 1 314 ? 45.966 -8.493 10.027 1.00 58.59 314 GLY A O 1
ATOM 2400 N N . PRO A 1 315 ? 47.304 -8.709 11.828 1.00 56.00 315 PRO A N 1
ATOM 2401 C CA . PRO A 1 315 ? 46.233 -8.520 12.798 1.00 56.00 315 PRO A CA 1
ATOM 2402 C C . PRO A 1 315 ? 45.562 -7.151 12.626 1.00 56.00 315 PRO A C 1
ATOM 2404 O O . PRO A 1 315 ? 46.216 -6.144 12.351 1.00 56.00 315 PRO A O 1
ATOM 2407 N N . MET A 1 316 ? 44.238 -7.128 12.802 1.00 52.81 316 MET A N 1
ATOM 2408 C CA . MET A 1 316 ? 43.420 -5.919 12.726 1.00 52.81 316 MET A CA 1
ATOM 2409 C C . MET A 1 316 ? 43.930 -4.876 13.730 1.00 52.81 316 MET A C 1
ATOM 2411 O O . MET A 1 316 ? 44.022 -5.149 14.927 1.00 52.81 316 MET A O 1
ATOM 2415 N N . GLY A 1 317 ? 44.269 -3.682 13.237 1.00 57.91 317 GLY A N 1
ATOM 2416 C CA . GLY A 1 317 ? 44.735 -2.577 14.073 1.00 57.91 317 GLY A CA 1
ATOM 2417 C C . GLY A 1 317 ? 43.687 -2.158 15.107 1.00 57.91 317 GLY A C 1
ATOM 2418 O O . GLY A 1 317 ? 42.484 -2.171 14.837 1.00 57.91 317 GLY A O 1
ATOM 2419 N N . MET A 1 318 ? 44.145 -1.782 16.303 1.00 46.12 318 MET A N 1
ATOM 2420 C CA . MET A 1 318 ? 43.270 -1.290 17.368 1.00 46.12 318 MET A CA 1
ATOM 2421 C C . MET A 1 318 ? 42.519 -0.033 16.913 1.00 46.12 318 MET A C 1
ATOM 2423 O O . MET A 1 318 ? 43.081 0.856 16.274 1.00 46.12 318 MET A O 1
ATOM 2427 N N . ARG A 1 319 ? 41.228 0.034 17.254 1.00 53.19 319 ARG A N 1
ATOM 2428 C CA . ARG A 1 319 ? 40.349 1.161 16.927 1.00 53.19 319 ARG A CA 1
ATOM 2429 C C . ARG A 1 319 ? 40.909 2.449 17.541 1.00 53.19 319 ARG A C 1
ATOM 2431 O O . ARG A 1 319 ? 41.110 2.511 18.750 1.00 53.19 319 ARG A O 1
ATOM 2438 N N . GLY A 1 320 ? 41.143 3.460 16.704 1.00 53.19 320 GLY A N 1
ATOM 2439 C CA . GLY A 1 320 ? 41.634 4.767 17.138 1.00 53.19 320 GLY A CA 1
ATOM 2440 C C . GLY A 1 320 ? 40.676 5.455 18.113 1.00 53.19 320 GLY A C 1
ATOM 2441 O O . GLY A 1 320 ? 39.454 5.308 18.012 1.00 53.19 320 GLY A O 1
ATOM 2442 N N . PHE A 1 321 ? 41.236 6.201 19.064 1.00 47.56 321 PHE A N 1
ATOM 2443 C CA . PHE A 1 321 ? 40.465 6.995 20.015 1.00 47.56 321 PHE A CA 1
ATOM 2444 C C . PHE A 1 321 ? 39.674 8.093 19.293 1.00 47.56 321 PHE A C 1
ATOM 2446 O O . PHE A 1 321 ? 40.138 8.690 18.321 1.00 47.56 321 PHE A O 1
ATOM 2453 N N . LYS A 1 322 ? 38.448 8.336 19.764 1.00 53.28 322 LYS A N 1
ATOM 2454 C CA . LYS A 1 322 ? 37.558 9.370 19.233 1.00 53.28 322 LYS A CA 1
ATOM 2455 C C . LYS A 1 322 ? 38.192 10.742 19.473 1.00 53.28 322 LYS A C 1
ATOM 2457 O O . LYS A 1 322 ? 38.514 11.059 20.611 1.00 53.28 322 LYS A O 1
ATOM 2462 N N . GLY A 1 323 ? 38.360 11.522 18.406 1.00 52.28 323 GLY A N 1
ATOM 2463 C CA . GLY A 1 323 ? 38.920 12.869 18.482 1.00 52.28 323 GLY A CA 1
ATOM 2464 C C . GLY A 1 323 ? 38.059 13.809 19.326 1.00 52.28 323 GLY A C 1
ATOM 2465 O O . GLY A 1 323 ? 36.827 13.700 19.336 1.00 52.28 323 GLY A O 1
ATOM 2466 N N . ASP A 1 324 ? 38.726 14.722 20.027 1.00 47.09 324 ASP A N 1
ATOM 2467 C CA . ASP A 1 324 ? 38.079 15.720 20.868 1.00 47.09 324 ASP A CA 1
ATOM 2468 C C . ASP A 1 324 ? 37.193 16.667 20.053 1.00 47.09 324 ASP A C 1
ATOM 2470 O O . ASP A 1 324 ? 37.403 16.930 18.865 1.00 47.09 324 ASP A O 1
ATOM 2474 N N . ARG A 1 325 ? 36.146 17.167 20.711 1.00 50.72 325 ARG A N 1
ATOM 2475 C CA . ARG A 1 325 ? 35.153 18.046 20.097 1.00 50.72 325 ARG A CA 1
ATOM 2476 C C . ARG A 1 325 ? 35.815 19.375 19.726 1.00 50.72 325 ARG A C 1
ATOM 2478 O O . ARG A 1 325 ? 36.366 20.048 20.591 1.00 50.72 325 ARG A O 1
ATOM 2485 N N . GLY A 1 326 ? 35.721 19.749 18.450 1.00 48.19 326 GLY A N 1
ATOM 2486 C CA . GLY A 1 326 ? 36.276 21.005 17.946 1.00 48.19 326 GLY A CA 1
ATOM 2487 C C . GLY A 1 326 ? 35.710 22.243 18.661 1.00 48.19 326 GLY A C 1
ATOM 2488 O O . GLY A 1 326 ? 34.585 22.198 19.176 1.00 48.19 326 GLY A O 1
ATOM 2489 N N . PRO A 1 327 ? 36.478 23.347 18.704 1.00 43.88 327 PRO A N 1
ATOM 2490 C CA . PRO A 1 327 ? 36.060 24.577 19.360 1.00 43.88 327 PRO A CA 1
ATOM 2491 C C . PRO A 1 327 ? 34.800 25.165 18.710 1.00 43.88 327 PRO A C 1
ATOM 2493 O O . PRO A 1 327 ? 34.534 24.995 17.520 1.00 43.88 327 PRO A O 1
ATOM 2496 N N . LYS A 1 328 ? 33.998 25.851 19.529 1.00 50.41 328 LYS A N 1
ATOM 2497 C CA . LYS A 1 328 ? 32.744 26.488 19.114 1.00 50.41 328 LYS A CA 1
ATOM 2498 C C . LYS A 1 328 ? 33.047 27.644 18.152 1.00 50.41 328 LYS A C 1
ATOM 2500 O O . LYS A 1 328 ? 33.859 28.500 18.480 1.00 50.41 328 LYS A O 1
ATOM 2505 N N . GLY A 1 329 ? 32.382 27.654 16.996 1.00 43.31 329 GLY A N 1
ATOM 2506 C CA . GLY A 1 329 ? 32.570 28.667 15.955 1.00 43.31 329 GLY A CA 1
ATOM 2507 C C . GLY A 1 329 ? 32.215 30.084 16.413 1.00 43.31 329 GLY A C 1
ATOM 2508 O O . GLY A 1 329 ? 31.286 30.279 17.204 1.00 43.31 329 GLY A O 1
ATOM 2509 N N . GLU A 1 330 ? 32.969 31.058 15.909 1.00 43.72 330 GLU A N 1
ATOM 2510 C CA . GLU A 1 330 ? 32.780 32.477 16.197 1.00 43.72 330 GLU A CA 1
ATOM 2511 C C . GLU A 1 330 ? 31.491 33.022 15.565 1.00 43.72 330 GLU A C 1
ATOM 2513 O O . GLU A 1 330 ? 30.979 32.521 14.561 1.00 43.72 330 GLU A O 1
ATOM 2518 N N . LYS A 1 331 ? 30.923 34.039 16.215 1.00 47.41 331 LYS A N 1
ATOM 2519 C CA . LYS A 1 331 ? 29.636 34.635 15.854 1.00 47.41 331 LYS A CA 1
ATOM 2520 C C . LYS A 1 331 ? 29.819 35.556 14.644 1.00 47.41 331 LYS A C 1
ATOM 2522 O O . LYS A 1 331 ? 30.605 36.491 14.712 1.00 47.41 331 LYS A O 1
ATOM 2527 N N . GLY A 1 332 ? 29.061 35.299 13.578 1.00 44.78 332 GLY A N 1
ATOM 2528 C CA . GLY A 1 332 ? 29.113 36.068 12.333 1.00 44.78 332 GLY A CA 1
ATOM 2529 C C . GLY A 1 332 ? 28.783 37.552 12.517 1.00 44.78 332 GLY A C 1
ATOM 2530 O O . GLY A 1 332 ? 27.866 37.912 13.263 1.00 44.78 332 GLY A O 1
ATOM 2531 N N . GLU A 1 333 ? 29.546 38.398 11.829 1.00 42.78 333 GLU A N 1
ATOM 2532 C CA . GLU A 1 333 ? 29.368 39.847 11.814 1.00 42.78 333 GLU A CA 1
ATOM 2533 C C . GLU A 1 333 ? 28.115 40.261 11.033 1.00 42.78 333 GLU A C 1
ATOM 2535 O O . GLU A 1 333 ? 27.686 39.618 10.073 1.00 42.78 333 GLU A O 1
ATOM 2540 N N . LYS A 1 334 ? 27.493 41.346 11.496 1.00 41.62 334 LYS A N 1
ATOM 2541 C CA . LYS A 1 334 ? 26.217 41.860 11.004 1.00 41.62 334 LYS A CA 1
ATOM 2542 C C . LYS A 1 334 ? 26.439 42.658 9.715 1.00 41.62 334 LYS A C 1
ATOM 2544 O O . LYS A 1 334 ? 27.031 43.731 9.759 1.00 41.62 334 LYS A O 1
ATOM 2549 N N . GLY A 1 335 ? 25.944 42.145 8.592 1.00 40.31 335 GLY A N 1
ATOM 2550 C CA . GLY A 1 335 ? 25.892 42.869 7.321 1.00 40.31 335 GLY A CA 1
ATOM 2551 C C . GLY A 1 335 ? 24.641 43.739 7.233 1.00 40.31 335 GLY A C 1
ATOM 2552 O O . GLY A 1 335 ? 23.558 43.240 7.491 1.00 40.31 335 GLY A O 1
ATOM 2553 N N . ASP A 1 336 ? 24.805 45.016 6.896 1.00 39.47 336 ASP A N 1
ATOM 2554 C CA . ASP A 1 336 ? 23.786 45.992 6.469 1.00 39.47 336 ASP A CA 1
ATOM 2555 C C . ASP A 1 336 ? 24.602 47.246 6.075 1.00 39.47 336 ASP A C 1
ATOM 2557 O O . ASP A 1 336 ? 25.446 47.671 6.853 1.00 39.47 336 ASP A O 1
ATOM 2561 N N . ARG A 1 337 ? 24.496 47.935 4.937 1.00 36.25 337 ARG A N 1
ATOM 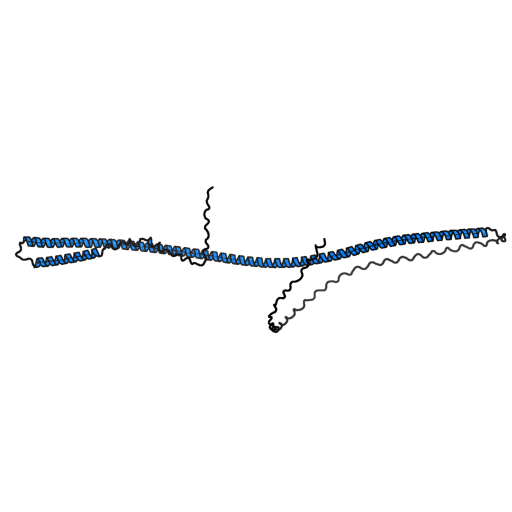2562 C CA . ARG A 1 337 ? 23.442 48.102 3.938 1.00 36.25 337 ARG A CA 1
ATOM 2563 C C . ARG A 1 337 ? 24.137 48.783 2.735 1.00 36.25 337 ARG A C 1
ATOM 2565 O O . ARG A 1 337 ? 24.741 49.835 2.923 1.00 36.25 337 ARG A O 1
ATOM 2572 N N . ALA A 1 338 ? 24.091 48.218 1.530 1.00 33.16 338 ALA A N 1
ATOM 2573 C CA . ALA A 1 338 ? 24.613 48.861 0.317 1.00 33.16 338 ALA A CA 1
ATOM 2574 C C . ALA A 1 338 ? 23.546 48.761 -0.770 1.00 33.16 338 ALA A C 1
ATOM 2576 O O . ALA A 1 338 ? 23.204 47.671 -1.218 1.00 33.16 338 ALA A O 1
ATOM 2577 N N . GLY A 1 339 ? 22.970 49.896 -1.136 1.00 34.19 339 GLY A N 1
ATOM 2578 C CA . GLY A 1 339 ? 21.900 49.957 -2.113 1.00 34.19 339 GLY A CA 1
ATOM 2579 C C . GLY A 1 339 ? 21.524 51.400 -2.353 1.00 34.19 339 GLY A C 1
ATOM 2580 O O . GLY A 1 339 ? 20.490 51.842 -1.867 1.00 34.19 339 GLY A O 1
ATOM 2581 N N . ASP A 1 340 ? 22.379 52.127 -3.067 1.00 38.88 340 ASP A N 1
ATOM 2582 C CA . ASP A 1 340 ? 21.907 53.290 -3.804 1.00 38.88 340 ASP A CA 1
ATOM 2583 C C . ASP A 1 340 ? 22.364 53.187 -5.258 1.00 38.88 340 ASP A C 1
ATOM 2585 O O . ASP A 1 340 ? 23.472 52.743 -5.564 1.00 38.88 340 ASP A O 1
ATOM 2589 N N . ALA A 1 341 ? 21.418 53.449 -6.147 1.00 37.91 341 ALA A N 1
ATOM 2590 C CA . ALA A 1 341 ? 21.367 52.934 -7.499 1.00 37.91 341 ALA A CA 1
ATOM 2591 C C . ALA A 1 341 ? 22.020 53.905 -8.489 1.00 37.91 341 ALA A C 1
ATOM 2593 O O . ALA A 1 341 ? 21.492 54.983 -8.750 1.00 37.91 341 ALA A O 1
ATOM 2594 N N . SER A 1 342 ? 23.124 53.501 -9.119 1.00 37.25 342 SER A N 1
ATOM 2595 C CA . SER A 1 342 ? 23.685 54.216 -10.269 1.00 37.25 342 SER A CA 1
ATOM 2596 C C . SER A 1 342 ? 22.943 53.812 -11.548 1.00 37.25 342 SER A C 1
ATOM 2598 O O . SER A 1 342 ? 23.238 52.793 -12.168 1.00 37.25 342 SER A O 1
ATOM 2600 N N . LYS A 1 343 ? 21.943 54.614 -11.926 1.00 37.88 343 LYS A N 1
ATOM 2601 C CA . LYS A 1 343 ? 21.395 54.679 -13.286 1.00 37.88 343 LYS A CA 1
ATOM 2602 C C . LYS A 1 343 ? 22.216 55.697 -14.074 1.00 37.88 343 LYS A C 1
ATOM 2604 O O . LYS A 1 343 ? 21.948 56.879 -13.938 1.00 37.88 343 LYS A O 1
ATOM 2609 N N . ASP A 1 344 ? 23.129 55.243 -14.922 1.00 42.41 344 ASP A N 1
ATOM 2610 C CA . ASP A 1 344 ? 23.565 56.033 -16.076 1.00 42.41 344 ASP A CA 1
ATOM 2611 C C . ASP A 1 344 ? 23.608 55.126 -17.308 1.00 42.41 344 ASP A C 1
ATOM 2613 O O . ASP A 1 344 ? 24.447 54.242 -17.470 1.00 42.41 344 ASP A O 1
ATOM 2617 N N . ILE A 1 345 ? 22.580 55.318 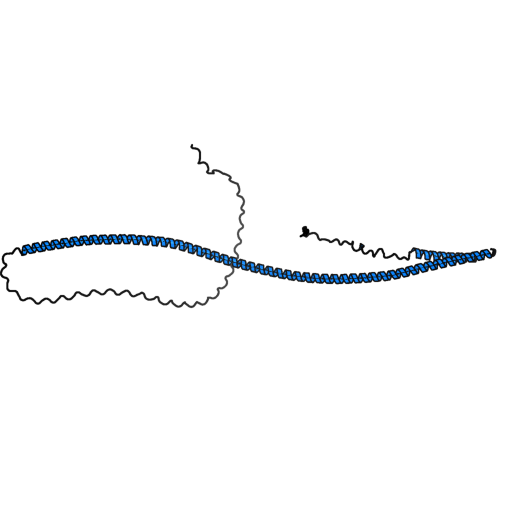-18.128 1.00 37.31 345 ILE A N 1
ATOM 2618 C CA . ILE A 1 345 ? 22.308 54.688 -19.415 1.00 37.31 345 ILE A CA 1
ATOM 2619 C C . ILE A 1 345 ? 22.938 55.594 -20.463 1.00 37.31 345 ILE A C 1
ATOM 2621 O O . ILE A 1 345 ? 22.374 56.656 -20.689 1.00 37.31 345 ILE A O 1
ATOM 2625 N N . LEU A 1 346 ? 24.019 55.208 -21.145 1.00 45.12 346 LEU A N 1
ATOM 2626 C CA . LEU A 1 346 ? 24.401 55.884 -22.390 1.00 45.12 346 LEU A CA 1
ATOM 2627 C C . LEU A 1 346 ? 25.185 54.977 -23.355 1.00 45.12 346 LEU A C 1
ATOM 2629 O O . LEU A 1 346 ? 26.105 54.268 -22.962 1.00 45.12 346 LEU A O 1
ATOM 2633 N N . LEU A 1 347 ? 24.825 55.136 -24.635 1.00 43.97 347 LEU A N 1
ATOM 2634 C CA . LEU A 1 347 ? 25.493 54.721 -25.879 1.00 43.97 347 LEU A CA 1
ATOM 2635 C C . LEU A 1 347 ? 25.229 53.293 -26.392 1.00 43.97 347 LEU A C 1
ATOM 2637 O O . LEU A 1 347 ? 26.045 52.383 -26.279 1.00 43.97 347 LEU A O 1
ATOM 2641 N N . GLY A 1 348 ? 24.078 53.149 -27.063 1.00 40.03 348 GLY A N 1
ATOM 2642 C CA . GLY A 1 348 ? 23.827 52.099 -28.053 1.00 40.03 348 GLY A CA 1
ATOM 2643 C C . GLY A 1 348 ? 24.428 52.466 -29.429 1.00 40.03 348 GLY A C 1
ATOM 2644 O O . GLY A 1 348 ? 24.385 53.638 -29.800 1.00 40.03 348 GLY A O 1
ATOM 2645 N N . PRO A 1 349 ? 24.981 51.508 -30.199 1.00 44.09 349 PRO A N 1
ATOM 2646 C CA . PRO A 1 349 ? 25.700 51.780 -31.444 1.00 44.09 349 PRO A CA 1
ATOM 2647 C C . PRO A 1 349 ? 24.810 51.543 -32.678 1.00 44.09 349 PRO A C 1
ATOM 2649 O O . PRO A 1 349 ? 24.834 50.463 -33.261 1.00 44.09 349 PRO A O 1
ATOM 2652 N N . TRP A 1 350 ? 24.016 52.539 -33.075 1.00 37.81 350 TRP A N 1
ATOM 2653 C CA . TRP A 1 350 ? 23.224 52.506 -34.317 1.00 37.81 350 TRP A CA 1
ATOM 2654 C C . TRP A 1 350 ? 23.156 53.892 -34.966 1.00 37.81 350 TRP A C 1
ATOM 2656 O O . TRP A 1 350 ? 22.078 54.433 -35.128 1.00 37.81 350 TRP A O 1
ATOM 2666 N N . ASP A 1 351 ? 24.298 54.466 -35.341 1.00 41.41 351 ASP A N 1
ATOM 2667 C CA . ASP A 1 351 ? 24.342 55.659 -36.201 1.00 41.41 351 ASP A CA 1
ATOM 2668 C C . ASP A 1 351 ? 25.536 55.552 -37.155 1.00 41.41 351 ASP A C 1
ATOM 2670 O O . ASP A 1 351 ? 26.557 56.212 -36.983 1.00 41.41 351 ASP A O 1
ATOM 2674 N N . MET A 1 352 ? 25.465 54.657 -38.149 1.00 39.69 352 MET A N 1
ATOM 2675 C CA . MET A 1 352 ? 26.437 54.697 -39.249 1.00 39.69 352 MET A CA 1
ATOM 2676 C C . MET A 1 352 ? 25.959 54.044 -40.548 1.00 39.69 352 MET A C 1
ATOM 2678 O O . MET A 1 352 ? 26.722 53.325 -41.178 1.00 39.69 352 MET A O 1
ATOM 2682 N N . VAL A 1 353 ? 24.721 54.281 -40.994 1.00 44.28 353 VAL A N 1
ATOM 2683 C CA . VAL A 1 353 ? 24.358 54.026 -42.402 1.00 44.28 353 VAL A CA 1
ATOM 2684 C C . VAL A 1 353 ? 23.235 54.985 -42.817 1.00 44.28 353 VAL A C 1
ATOM 2686 O O . VAL A 1 353 ? 22.236 55.063 -42.115 1.00 44.28 353 VAL A O 1
ATOM 2689 N N . LEU A 1 354 ? 23.379 55.629 -43.986 1.00 40.56 354 LEU A N 1
ATOM 2690 C CA . LEU A 1 354 ? 22.368 56.399 -44.748 1.00 40.56 354 LEU A CA 1
ATOM 2691 C C . LEU A 1 354 ? 22.318 57.928 -44.537 1.00 40.56 354 LEU A C 1
ATOM 2693 O O . LEU A 1 354 ? 21.310 58.441 -44.069 1.00 40.56 354 LEU A O 1
ATOM 2697 N N . ALA A 1 355 ? 23.340 58.670 -44.990 1.00 40.38 355 ALA A N 1
ATOM 2698 C CA . ALA A 1 355 ? 23.157 60.056 -45.472 1.00 40.38 355 ALA A CA 1
ATOM 2699 C C . ALA A 1 355 ? 24.394 60.606 -46.219 1.00 40.38 355 ALA A C 1
ATOM 2701 O O . ALA A 1 355 ? 24.968 61.608 -45.810 1.00 40.38 355 ALA A O 1
ATOM 2702 N N . GLN A 1 356 ? 24.824 59.972 -47.312 1.00 46.66 356 GLN A N 1
ATOM 2703 C CA . GLN A 1 356 ? 25.529 60.680 -48.395 1.00 46.66 356 GLN A CA 1
ATOM 2704 C C . GLN A 1 356 ? 25.010 60.120 -49.720 1.00 46.66 356 GLN A C 1
ATOM 2706 O O . GLN A 1 356 ? 25.529 59.139 -50.250 1.00 46.66 356 GLN A O 1
ATOM 2711 N N . GLY A 1 357 ? 23.888 60.694 -50.150 1.00 38.06 357 GLY A N 1
ATOM 2712 C CA . GLY A 1 357 ? 23.526 60.817 -51.557 1.00 38.06 357 GLY A CA 1
ATOM 2713 C C . GLY A 1 357 ? 23.972 62.180 -52.061 1.00 38.06 357 GLY A C 1
ATOM 2714 O O . GLY A 1 357 ? 24.098 63.090 -51.206 1.00 38.06 357 GLY A O 1
#

Sequence (357 aa):
MENKAMYLHTVSDCDTSSICEDSFDGRSLSKLNLCEDVSRPRSSPDDLKALTRNVNRLNESFRDLQLRLLQAPLQADLTEQVWKVQDALQNQSDSLLALAGAVQRLEGALWGLQAQAVQTEQAVALLRDRTGQQSDTAQLELYQLQVESNSSQLLLRRHAGLLDGLARRVGILGEELADVGGVLRGLNHSLSYDVALHRTRLQDLRVLVSNASEDTRRLRLAHVGMELQLKQELAMLNAVTEDLRLKDWEHSIALRNISLAKGPPGPKGDQGDEGKEGRPGIPGLPGLRGLPGERGTPGLPGPKGDDGKLGATGPMGMRGFKGDRGPKGEKGEKGDRAGDASKDILLGPWDMVLAQG

pLDDT: mean 75.05, std 22.53, range [33.16, 98.69]

Radius of gyration: 80.93 Å; chains: 1; bounding box: 240×86×150 Å